Protein AF-A0A316VUL7-F1 (afdb_monomer)

Mean predicted aligned error: 21.34 Å

Structure (mmCIF, N/CA/C/O backbone):
data_AF-A0A316VUL7-F1
#
_entry.id   AF-A0A316VUL7-F1
#
loop_
_atom_site.group_PDB
_atom_site.id
_atom_site.type_symbol
_atom_site.label_atom_id
_atom_site.label_alt_id
_atom_site.label_comp_id
_atom_site.label_asym_id
_atom_site.label_entity_id
_atom_site.label_seq_id
_atom_site.pdbx_PDB_ins_code
_atom_site.Cartn_x
_atom_site.Cartn_y
_atom_site.Cartn_z
_atom_site.occupancy
_atom_site.B_iso_or_equiv
_atom_site.auth_seq_id
_atom_site.auth_comp_id
_atom_site.auth_asym_id
_atom_site.auth_atom_id
_atom_site.pdbx_PDB_model_num
ATOM 1 N N . MET A 1 1 ? 6.849 30.915 61.526 1.00 53.34 1 MET A N 1
ATOM 2 C CA . MET A 1 1 ? 5.919 32.020 61.193 1.00 53.34 1 MET A CA 1
ATOM 3 C C . MET A 1 1 ? 6.612 32.941 60.195 1.00 53.34 1 MET A C 1
ATOM 5 O O . MET A 1 1 ? 7.802 33.154 60.373 1.00 53.34 1 MET A O 1
ATOM 9 N N . ALA A 1 2 ? 5.863 33.454 59.206 1.00 40.81 2 ALA A N 1
ATOM 10 C CA . ALA A 1 2 ? 6.292 34.162 57.977 1.00 40.81 2 ALA A CA 1
ATOM 11 C C . ALA A 1 2 ? 6.888 33.231 56.889 1.00 40.81 2 ALA A C 1
ATOM 13 O O . ALA A 1 2 ? 7.642 32.330 57.218 1.00 40.81 2 ALA A O 1
ATOM 14 N N . SER A 1 3 ? 6.589 33.339 55.590 1.00 44.94 3 SER A N 1
ATOM 15 C CA . SER A 1 3 ? 5.808 34.328 54.839 1.00 44.94 3 SER A CA 1
ATOM 16 C C . SER A 1 3 ? 5.318 33.745 53.502 1.00 44.94 3 SER A C 1
ATOM 18 O O . SER A 1 3 ? 5.907 32.817 52.959 1.00 44.94 3 SER A O 1
ATOM 20 N N . ARG A 1 4 ? 4.228 34.342 53.007 1.00 53.28 4 ARG A N 1
ATOM 21 C CA . ARG A 1 4 ? 3.546 34.188 51.707 1.00 53.28 4 ARG A CA 1
ATOM 22 C C . ARG A 1 4 ? 4.472 34.033 50.493 1.00 53.28 4 ARG A C 1
ATOM 24 O O . ARG A 1 4 ? 5.374 34.848 50.357 1.00 53.28 4 ARG A O 1
ATOM 31 N N . VAL A 1 5 ? 4.057 33.219 49.513 1.00 54.66 5 VAL A N 1
ATOM 32 C CA . VAL A 1 5 ? 3.990 33.646 48.097 1.00 54.66 5 VAL A CA 1
ATOM 33 C C . VAL A 1 5 ? 2.715 33.089 47.454 1.00 54.66 5 VAL A C 1
ATOM 35 O O . VAL A 1 5 ? 2.272 31.982 47.743 1.00 54.66 5 VAL A O 1
ATOM 38 N N . LEU A 1 6 ? 2.102 33.946 46.649 1.00 50.75 6 LEU A N 1
ATOM 39 C CA . LEU A 1 6 ? 0.771 33.920 46.065 1.00 50.75 6 LEU A CA 1
ATOM 40 C C . LEU A 1 6 ? 0.904 33.673 44.543 1.00 50.75 6 LEU A C 1
ATOM 42 O O . LEU A 1 6 ? 1.729 34.348 43.935 1.00 50.75 6 LEU A O 1
ATOM 46 N N . LEU A 1 7 ? 0.017 32.841 43.963 1.00 47.06 7 LEU A N 1
ATOM 47 C CA . LEU A 1 7 ? -0.430 32.803 42.541 1.00 47.06 7 LEU A CA 1
ATOM 48 C C . LEU A 1 7 ? 0.609 32.406 41.449 1.00 47.06 7 LEU A C 1
ATOM 50 O O . LEU A 1 7 ? 1.802 32.535 41.700 1.00 47.06 7 LEU A O 1
ATOM 54 N N . PRO A 1 8 ? 0.208 31.928 40.235 1.00 52.22 8 PRO A N 1
ATOM 55 C CA . PRO A 1 8 ? -1.085 32.129 39.562 1.00 52.22 8 PRO A CA 1
ATOM 56 C C . PRO A 1 8 ? -1.758 30.910 38.884 1.00 52.22 8 PRO A C 1
ATOM 58 O O . PRO A 1 8 ? -1.171 29.865 38.629 1.00 52.22 8 PRO A O 1
ATOM 61 N N . HIS A 1 9 ? -3.041 31.138 38.579 1.00 51.91 9 HIS A N 1
ATOM 62 C CA . HIS A 1 9 ? -3.831 30.652 37.442 1.00 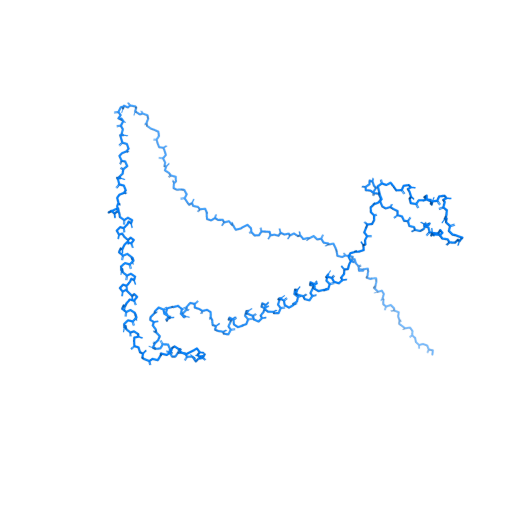51.91 9 HIS A CA 1
ATOM 63 C C . HIS A 1 9 ? -3.091 29.864 36.356 1.00 51.91 9 HIS A C 1
ATOM 65 O O . HIS A 1 9 ? -2.149 30.402 35.802 1.00 51.91 9 HIS A O 1
ATOM 71 N N . PHE A 1 10 ? -3.667 28.738 35.912 1.00 52.66 10 PHE A N 1
ATOM 72 C CA . PHE A 1 10 ? -4.078 28.559 34.509 1.00 52.66 10 PHE A CA 1
ATOM 73 C C . PHE A 1 10 ? -5.229 27.545 34.407 1.00 52.66 10 PHE A C 1
ATOM 75 O O . PHE A 1 10 ? -5.065 26.346 34.608 1.00 52.66 10 PHE A O 1
ATOM 82 N N . LEU A 1 11 ? -6.410 28.057 34.054 1.00 54.00 11 LEU A N 1
ATOM 83 C CA . LEU A 1 11 ? -7.449 27.309 33.352 1.00 54.00 11 LEU A CA 1
ATOM 84 C C . LEU A 1 11 ? -6.860 26.797 32.033 1.00 54.00 11 LEU A C 1
ATOM 86 O O . LEU A 1 11 ? -6.354 27.593 31.242 1.00 54.00 11 LEU A O 1
ATOM 90 N N . ARG A 1 12 ? -6.990 25.502 31.742 1.00 49.25 12 ARG A N 1
ATOM 91 C CA . ARG A 1 12 ? -6.918 25.032 30.356 1.00 49.25 12 ARG A CA 1
ATOM 92 C C . ARG A 1 12 ? -7.928 23.920 30.121 1.00 49.25 12 ARG A C 1
ATOM 94 O O . ARG A 1 12 ? -7.660 22.745 30.339 1.00 49.25 12 ARG A O 1
ATOM 101 N N . ALA A 1 13 ? -9.105 24.341 29.668 1.00 54.19 13 ALA A N 1
ATOM 102 C CA . ALA A 1 13 ? -10.076 23.486 29.012 1.00 54.19 13 ALA A CA 1
ATOM 103 C C . ALA A 1 13 ? -9.400 22.793 27.819 1.00 54.19 13 ALA A C 1
ATOM 105 O O . ALA A 1 13 ? -8.835 23.454 26.943 1.00 54.19 13 ALA A O 1
ATOM 106 N N . ARG A 1 14 ? -9.432 21.460 27.788 1.00 52.56 14 ARG A N 1
ATOM 107 C CA . ARG A 1 14 ? -9.016 20.689 26.618 1.00 52.56 14 ARG A CA 1
ATOM 108 C C . ARG A 1 14 ? -10.264 20.418 25.786 1.00 52.56 14 ARG A C 1
ATOM 110 O O . ARG A 1 14 ? -11.062 19.548 26.113 1.00 52.56 14 ARG A O 1
ATOM 117 N N . ALA A 1 15 ? -10.439 21.242 24.760 1.00 52.84 15 ALA A N 1
ATOM 118 C CA . ALA A 1 15 ? -11.456 21.082 23.735 1.00 52.84 15 ALA A CA 1
ATOM 119 C C . ALA A 1 15 ? -11.278 19.749 22.984 1.00 52.84 15 ALA A C 1
ATOM 121 O O . ALA A 1 15 ? -10.156 19.277 22.781 1.00 52.84 15 ALA A O 1
ATOM 122 N N . ALA A 1 16 ? -12.408 19.161 22.593 1.00 55.28 16 ALA A N 1
ATOM 123 C CA . ALA A 1 16 ? -12.502 17.991 21.731 1.00 55.28 16 ALA A CA 1
ATOM 124 C C . ALA A 1 16 ? -11.914 18.272 20.332 1.00 55.28 16 ALA A C 1
ATOM 126 O O . ALA A 1 16 ? -12.011 19.405 19.855 1.00 55.28 16 ALA A O 1
ATOM 127 N N . PRO A 1 17 ? -11.337 17.273 19.643 1.00 59.03 17 PRO A N 1
ATOM 128 C CA . PRO A 1 17 ? -10.915 17.440 18.261 1.00 59.03 17 PRO A CA 1
ATOM 129 C C . PRO A 1 17 ? -12.129 17.384 17.325 1.00 59.03 17 PRO A C 1
ATOM 131 O O . PRO A 1 17 ? -12.740 16.336 17.121 1.00 59.03 17 PRO A O 1
ATOM 134 N N . THR A 1 18 ? -12.465 18.524 16.730 1.00 58.00 18 THR A N 1
ATOM 135 C CA . THR A 1 18 ? -13.318 18.609 15.544 1.00 58.00 18 THR A CA 1
ATOM 136 C C . THR A 1 18 ? -12.590 17.981 14.359 1.00 58.00 18 THR A C 1
ATOM 138 O O . THR A 1 18 ? -11.580 18.489 13.877 1.00 58.00 18 THR A O 1
ATOM 141 N N . SER A 1 19 ? -13.127 16.855 13.898 1.00 53.59 19 SER A N 1
ATOM 142 C CA . SER A 1 19 ? -12.833 16.264 12.598 1.00 53.59 19 SER A CA 1
ATOM 143 C C . SER A 1 19 ? -13.309 17.200 11.486 1.00 53.59 19 SER A C 1
ATOM 145 O O . SER A 1 19 ? -14.501 17.485 11.397 1.00 53.59 19 SER A O 1
ATOM 147 N N . LEU A 1 20 ? -12.389 17.641 10.629 1.00 57.34 20 LEU A N 1
ATOM 148 C CA . LEU A 1 20 ? -12.677 18.025 9.249 1.00 57.34 20 LEU A CA 1
ATOM 149 C C . LEU A 1 20 ? -11.572 17.438 8.371 1.00 57.34 20 LEU A C 1
ATOM 151 O O . LEU A 1 20 ? -10.495 18.007 8.201 1.00 57.34 20 LEU A O 1
ATOM 155 N N . ALA A 1 21 ? -11.842 16.244 7.853 1.00 52.75 21 ALA A N 1
ATOM 156 C CA . ALA A 1 21 ? -11.071 15.646 6.781 1.00 52.75 21 ALA A CA 1
ATOM 157 C C . ALA A 1 21 ? -11.379 16.400 5.479 1.00 52.75 21 ALA A C 1
ATOM 159 O O . ALA A 1 21 ? -12.341 16.088 4.780 1.00 52.75 21 ALA A O 1
ATOM 160 N N . THR A 1 22 ? -10.560 17.393 5.141 1.00 55.38 22 THR A N 1
ATOM 161 C CA . THR A 1 22 ? -10.533 17.938 3.782 1.00 55.38 22 THR A CA 1
ATOM 162 C C . THR A 1 22 ? -9.659 17.019 2.937 1.00 55.38 22 THR A C 1
ATOM 164 O O . THR A 1 22 ? -8.433 17.125 2.930 1.00 55.38 22 THR A O 1
ATOM 167 N N . LEU A 1 23 ? -10.297 16.067 2.258 1.00 58.12 23 LEU A N 1
ATOM 168 C CA . LEU A 1 23 ? -9.678 15.259 1.212 1.00 58.12 23 LEU A CA 1
ATOM 169 C C . LEU A 1 23 ? -9.307 16.187 0.051 1.00 58.12 23 LEU A C 1
ATOM 171 O O . LEU A 1 23 ? -10.142 16.510 -0.789 1.00 58.12 23 LEU A O 1
ATOM 175 N N . ASN A 1 24 ? -8.054 16.635 0.006 1.00 53.03 24 ASN A N 1
ATOM 176 C CA . ASN A 1 24 ? -7.524 17.320 -1.164 1.00 53.03 24 ASN A CA 1
ATOM 177 C C . ASN A 1 24 ? -7.112 16.249 -2.183 1.00 53.03 24 ASN A C 1
ATOM 179 O O . ASN A 1 24 ? -5.956 15.826 -2.245 1.00 53.03 24 ASN A O 1
ATOM 183 N N . THR A 1 25 ? -8.094 15.736 -2.926 1.00 55.56 25 THR A N 1
ATOM 184 C CA . THR A 1 25 ? -7.861 14.858 -4.072 1.00 55.56 25 THR A CA 1
ATOM 185 C C . THR A 1 25 ? -7.060 15.648 -5.097 1.00 55.56 25 THR A C 1
ATOM 187 O O . THR A 1 25 ? -7.585 16.541 -5.757 1.00 55.56 25 THR A O 1
ATOM 190 N N . ALA A 1 26 ? -5.771 15.332 -5.210 1.00 56.91 26 ALA A N 1
ATOM 191 C CA . ALA A 1 26 ? -4.904 15.833 -6.261 1.00 56.91 26 ALA A CA 1
ATOM 192 C C . ALA A 1 26 ? -5.497 15.441 -7.623 1.00 56.91 26 ALA A C 1
ATOM 194 O O . ALA A 1 26 ? -5.356 14.306 -8.082 1.00 56.91 26 ALA A O 1
ATOM 195 N N . ALA A 1 27 ? -6.191 16.384 -8.257 1.00 54.56 27 ALA A N 1
ATOM 196 C CA . ALA A 1 27 ? -6.602 16.278 -9.641 1.00 54.56 27 ALA A CA 1
ATOM 197 C C . ALA A 1 27 ? -5.332 16.210 -10.500 1.00 54.56 27 ALA A C 1
ATOM 199 O O . ALA A 1 27 ? -4.651 17.210 -10.721 1.00 54.56 27 ALA A O 1
ATOM 200 N N . ARG A 1 28 ? -4.987 15.003 -10.954 1.00 53.31 28 ARG A N 1
ATOM 201 C CA . ARG A 1 28 ? -4.040 14.793 -12.048 1.00 53.31 28 ARG A CA 1
ATOM 202 C C . ARG A 1 28 ? -4.656 15.411 -13.300 1.00 53.31 28 ARG A C 1
ATOM 204 O O . ARG A 1 28 ? -5.494 14.794 -13.950 1.00 53.31 28 ARG A O 1
ATOM 211 N N . THR A 1 29 ? -4.271 16.641 -13.609 1.00 52.34 29 THR A N 1
ATOM 212 C CA . THR A 1 29 ? -4.572 17.285 -14.884 1.00 52.34 29 THR A CA 1
ATOM 213 C C . THR A 1 29 ? -3.802 16.555 -15.979 1.00 52.34 29 THR A C 1
ATOM 215 O O . THR A 1 29 ? -2.581 16.642 -16.096 1.00 52.34 29 THR A O 1
ATOM 218 N N . LEU A 1 30 ? -4.533 15.752 -16.747 1.00 57.38 30 LEU A N 1
ATOM 219 C CA . LEU A 1 30 ? -4.039 15.127 -17.962 1.00 57.38 30 LEU A CA 1
ATOM 220 C C . LEU A 1 30 ? -3.758 16.217 -19.004 1.00 57.38 30 LEU A C 1
ATOM 222 O O . LEU A 1 30 ? -4.544 17.145 -19.173 1.00 57.38 30 LEU A O 1
ATOM 226 N N . HIS A 1 31 ? -2.605 16.075 -19.654 1.00 48.16 31 HIS A N 1
ATOM 227 C CA . HIS A 1 31 ? -2.151 16.740 -20.873 1.00 48.16 31 HIS A CA 1
ATOM 228 C C . HIS A 1 31 ? -3.240 17.491 -21.657 1.00 48.16 31 HIS A C 1
ATOM 230 O O . HIS A 1 31 ? -4.071 16.882 -22.328 1.00 48.16 31 HIS A O 1
ATOM 236 N N . ALA A 1 32 ? -3.154 18.822 -21.667 1.00 51.44 32 ALA A N 1
ATOM 237 C CA . ALA A 1 32 ? -3.766 19.623 -22.716 1.00 51.44 32 ALA A CA 1
ATOM 238 C C . ALA A 1 32 ? -2.990 19.373 -24.019 1.00 51.44 32 ALA A C 1
ATOM 240 O O . ALA A 1 32 ? -1.875 19.857 -24.214 1.00 51.44 32 ALA A O 1
ATOM 241 N N . SER A 1 33 ? -3.565 18.558 -24.897 1.00 51.78 33 SER A N 1
ATOM 242 C CA . SER A 1 33 ? -3.176 18.457 -26.298 1.00 51.78 33 SER A CA 1
ATOM 243 C C . SER A 1 33 ? -3.373 19.818 -26.964 1.00 51.78 33 SER A C 1
ATOM 245 O O . SER A 1 33 ? -4.489 20.328 -27.024 1.00 51.78 33 SER A O 1
ATOM 247 N N . ALA A 1 34 ? -2.281 20.408 -27.450 1.00 50.88 34 ALA A N 1
ATOM 248 C CA . ALA A 1 34 ? -2.306 21.626 -28.244 1.00 50.88 34 ALA A CA 1
ATOM 249 C C . ALA A 1 34 ? -3.110 21.389 -29.533 1.00 50.88 34 ALA A C 1
ATOM 251 O O . ALA A 1 34 ? -2.618 20.785 -30.488 1.00 50.88 34 ALA A O 1
ATOM 252 N N . SER A 1 35 ? -4.355 21.858 -29.557 1.00 47.69 35 SER A N 1
ATOM 253 C CA . SER A 1 35 ? -5.147 21.995 -30.773 1.00 47.69 35 SER A CA 1
ATOM 254 C C . SER A 1 35 ? -4.503 23.075 -31.640 1.00 47.69 35 SER A C 1
ATOM 256 O O . SER A 1 35 ? -4.515 24.255 -31.288 1.00 47.69 35 SER A O 1
ATOM 258 N N . ARG A 1 36 ? -3.914 22.678 -32.769 1.00 50.47 36 ARG A N 1
ATOM 259 C CA . ARG A 1 36 ? -3.565 23.619 -33.834 1.00 50.47 36 ARG A CA 1
ATOM 260 C C . ARG A 1 36 ? -4.874 24.139 -34.421 1.00 50.47 36 ARG A C 1
ATOM 262 O O . ARG A 1 36 ? -5.568 23.398 -35.108 1.00 50.47 36 ARG A O 1
ATOM 269 N N . SER A 1 37 ? -5.217 25.386 -34.120 1.00 42.56 37 SER A N 1
ATOM 270 C CA . SER A 1 37 ? -6.265 26.112 -34.831 1.00 42.56 37 SER A CA 1
ATOM 271 C C . SER A 1 37 ? -5.851 26.235 -36.297 1.00 42.56 37 SER A C 1
ATOM 273 O O . SER A 1 37 ? -4.904 26.951 -36.615 1.00 42.56 37 SER A O 1
ATOM 275 N N . ALA A 1 38 ? -6.518 25.492 -37.177 1.00 50.03 38 ALA A N 1
ATOM 276 C CA . ALA A 1 38 ? -6.522 25.785 -38.600 1.00 50.03 38 ALA A CA 1
ATOM 277 C C . ALA A 1 38 ? -7.483 26.959 -38.814 1.00 50.03 38 ALA A C 1
ATOM 279 O O . ALA A 1 38 ? -8.657 26.895 -38.454 1.00 50.03 38 ALA A O 1
ATOM 280 N N . GLU A 1 39 ? -6.942 28.054 -39.324 1.00 44.62 39 GLU A N 1
ATOM 281 C CA . GLU A 1 39 ? -7.66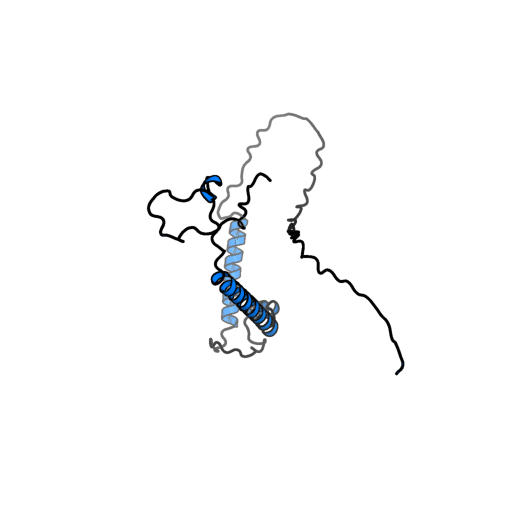7 29.275 -39.632 1.00 44.62 39 GLU A CA 1
ATOM 282 C C . GLU A 1 39 ? -8.635 29.023 -40.793 1.00 44.62 39 GLU A C 1
ATOM 284 O O . GLU A 1 39 ? -8.224 28.702 -41.907 1.00 44.62 39 GLU A O 1
ATOM 289 N N . SER A 1 40 ? -9.936 29.117 -40.518 1.00 44.19 40 SER A N 1
ATOM 290 C CA . SER A 1 40 ? -10.992 29.012 -41.519 1.00 44.19 40 SER A CA 1
ATOM 291 C C . SER A 1 40 ? -11.202 30.370 -42.190 1.00 44.19 40 SER A C 1
ATOM 293 O O . SER A 1 40 ? -11.898 31.230 -41.644 1.00 44.19 40 SER A O 1
ATOM 295 N N . SER A 1 41 ? -10.639 30.571 -43.382 1.00 44.12 41 SER A N 1
ATOM 296 C CA . SER A 1 41 ? -11.098 31.630 -44.281 1.00 44.12 41 SER A CA 1
ATOM 297 C C . SER A 1 41 ? -12.229 31.089 -45.160 1.00 44.12 41 SER A C 1
ATOM 299 O O . SER A 1 41 ? -12.093 30.110 -45.891 1.00 44.12 41 SER A O 1
ATOM 301 N N . HIS A 1 42 ? -13.399 31.707 -45.026 1.00 43.16 42 HIS A N 1
ATOM 302 C CA . HIS A 1 42 ? -14.587 31.404 -45.809 1.00 43.16 42 HIS A CA 1
ATOM 303 C C . HIS A 1 42 ? -14.376 31.739 -47.291 1.00 43.16 42 HIS A C 1
ATOM 305 O O . HIS A 1 42 ? -14.177 32.899 -47.649 1.00 43.16 42 HIS A O 1
ATOM 311 N N . GLY A 1 43 ? -14.509 30.732 -48.154 1.00 35.03 43 GLY A N 1
ATOM 312 C CA . GLY A 1 43 ? -14.655 30.889 -49.597 1.00 35.03 43 GLY A CA 1
ATOM 313 C C . GLY A 1 43 ? -15.689 29.896 -50.113 1.00 35.03 43 GLY A C 1
ATOM 314 O O . GLY A 1 43 ? -15.380 28.731 -50.330 1.00 35.03 43 GLY A O 1
ATOM 315 N N . HIS A 1 44 ? -16.934 30.344 -50.268 1.00 46.91 44 HIS A N 1
ATOM 316 C CA . HIS A 1 44 ? -17.988 29.565 -50.911 1.00 46.91 44 HIS A CA 1
ATOM 317 C C . HIS A 1 44 ? -17.759 29.548 -52.425 1.00 46.91 44 HIS A C 1
ATOM 319 O O . HIS A 1 44 ? -17.942 30.569 -53.084 1.00 46.91 44 HIS A O 1
ATOM 325 N N . ALA A 1 45 ? -17.422 28.389 -52.983 1.00 38.84 45 ALA A N 1
ATOM 326 C CA . ALA A 1 45 ? -17.637 28.102 -54.395 1.00 38.84 45 ALA A CA 1
ATOM 327 C C . ALA A 1 45 ? -18.009 26.623 -54.538 1.00 38.84 45 ALA A C 1
ATOM 329 O O . ALA A 1 45 ? -17.190 25.732 -54.348 1.00 38.84 45 ALA A O 1
ATOM 330 N N . ALA A 1 46 ? -19.290 26.390 -54.801 1.00 49.41 46 ALA A N 1
ATOM 331 C CA . ALA A 1 46 ? -19.837 25.096 -55.160 1.00 49.41 46 ALA A CA 1
ATOM 332 C C . ALA A 1 46 ? -19.432 24.741 -56.599 1.00 49.41 46 ALA A C 1
ATOM 334 O O . ALA A 1 46 ? -19.626 25.572 -57.485 1.00 49.41 46 ALA A O 1
ATOM 335 N N . ALA A 1 47 ? -18.926 23.526 -56.818 1.00 43.31 47 ALA A N 1
ATOM 336 C CA . ALA A 1 47 ? -19.043 22.778 -58.072 1.00 43.31 47 ALA A CA 1
ATOM 337 C C . ALA A 1 47 ? -18.492 21.352 -57.881 1.00 43.31 47 ALA A C 1
ATOM 339 O O . ALA A 1 47 ? -17.305 21.176 -57.633 1.00 43.31 47 ALA A O 1
ATOM 340 N N . ASP A 1 48 ? -19.385 20.367 -57.964 1.00 48.12 48 ASP A N 1
ATOM 341 C CA . ASP A 1 48 ? -19.185 19.013 -58.494 1.00 48.12 48 ASP A CA 1
ATOM 342 C C . ASP A 1 48 ? -17.769 18.403 -58.467 1.00 48.12 48 ASP A C 1
ATOM 344 O O . ASP A 1 48 ? -17.009 18.506 -59.427 1.00 48.12 48 ASP A O 1
ATOM 348 N N . ALA A 1 49 ? -17.479 17.628 -57.422 1.00 45.25 49 ALA A N 1
ATOM 349 C CA . ALA A 1 49 ? -16.628 16.445 -57.518 1.00 45.25 49 ALA A CA 1
ATOM 350 C C . ALA A 1 49 ? -16.976 15.512 -56.355 1.00 45.25 49 ALA A C 1
ATOM 352 O O . ALA A 1 49 ? -16.707 15.812 -55.194 1.00 45.25 49 ALA A O 1
ATOM 353 N N . ALA A 1 50 ? -17.608 14.381 -56.659 1.00 51.75 50 ALA A N 1
ATOM 354 C CA . ALA A 1 50 ? -17.541 13.233 -55.774 1.00 51.75 50 ALA A CA 1
ATOM 355 C C . ALA A 1 50 ? -16.074 12.780 -55.759 1.00 51.75 50 ALA A C 1
ATOM 357 O O . ALA A 1 50 ? -15.643 12.049 -56.647 1.00 51.75 50 ALA A O 1
ATOM 358 N N . GLU A 1 51 ? -15.287 13.280 -54.807 1.00 52.31 51 GLU A N 1
ATOM 359 C CA . GLU A 1 51 ? -14.017 12.647 -54.476 1.00 52.31 51 GLU A CA 1
ATOM 360 C C . GLU A 1 51 ? -14.367 11.308 -53.825 1.00 52.31 51 GLU A C 1
ATOM 362 O O . GLU A 1 51 ? -14.836 11.247 -52.690 1.00 52.31 51 GLU A O 1
ATOM 367 N N . GLU A 1 52 ? -14.228 10.223 -54.588 1.00 55.62 52 GLU A N 1
ATOM 368 C CA . GLU A 1 52 ? -14.096 8.890 -54.015 1.00 55.62 52 GLU A CA 1
ATOM 369 C C . GLU A 1 52 ? -12.948 8.960 -53.002 1.00 55.62 52 GLU A C 1
ATOM 371 O O . GLU A 1 52 ? -11.782 9.066 -53.382 1.00 55.62 52 GLU A O 1
ATOM 376 N N . GLU A 1 53 ? -13.272 8.946 -51.707 1.00 59.88 53 GLU A N 1
ATOM 377 C CA . GLU A 1 53 ? -12.296 8.766 -50.636 1.00 59.88 53 GLU A CA 1
ATOM 378 C C . GLU A 1 53 ? -11.674 7.373 -50.794 1.00 59.88 53 GLU A C 1
ATOM 380 O O . GLU A 1 53 ? -12.112 6.386 -50.198 1.00 59.88 53 GLU A O 1
ATOM 385 N N . GLN A 1 54 ? -10.670 7.266 -51.663 1.00 60.81 54 GLN A N 1
ATOM 386 C CA . GLN A 1 54 ? -9.955 6.027 -51.896 1.00 60.81 54 GLN A CA 1
ATOM 387 C C . GLN A 1 54 ? -9.039 5.772 -50.701 1.00 60.81 54 GLN A C 1
ATOM 389 O O . GLN A 1 54 ? -7.882 6.195 -50.660 1.00 60.81 54 GLN A O 1
ATOM 394 N N . TYR A 1 55 ? -9.590 5.090 -49.697 1.00 71.62 55 TYR A N 1
ATOM 395 C CA . TYR A 1 55 ? -8.821 4.577 -48.574 1.00 71.62 55 TYR A CA 1
ATOM 396 C C . TYR A 1 55 ? -7.705 3.671 -49.111 1.00 71.62 55 TYR A C 1
ATOM 398 O O . TYR A 1 55 ? -7.986 2.763 -49.901 1.00 71.62 55 TYR A O 1
ATOM 406 N N . PRO A 1 56 ? -6.437 3.892 -48.721 1.00 74.62 56 PRO A N 1
ATOM 407 C CA . PRO A 1 56 ? -5.363 3.007 -49.138 1.00 74.62 56 PRO A CA 1
ATOM 408 C C . PRO A 1 56 ? -5.650 1.605 -48.594 1.00 74.62 56 PRO A C 1
ATOM 410 O O . PRO A 1 56 ? -5.926 1.446 -47.407 1.00 74.62 56 PRO A O 1
ATOM 413 N N . GLU A 1 57 ? -5.594 0.586 -49.453 1.00 76.38 57 GLU A N 1
ATOM 414 C CA . GLU A 1 57 ? -5.795 -0.798 -49.026 1.00 76.38 57 GLU A CA 1
ATOM 415 C C . GLU A 1 57 ? -4.731 -1.166 -47.978 1.00 76.38 57 GLU A C 1
ATOM 417 O O . GLU A 1 57 ? -3.534 -1.256 -48.276 1.00 76.38 57 GLU A O 1
ATOM 422 N N . GLU A 1 58 ? -5.149 -1.341 -46.722 1.00 72.44 58 GLU A N 1
ATOM 423 C CA . GLU A 1 58 ? -4.254 -1.691 -45.618 1.00 72.44 58 GLU A CA 1
ATOM 424 C C . GLU A 1 58 ? -3.807 -3.157 -45.723 1.00 72.44 58 GLU A C 1
ATOM 426 O O . GLU A 1 58 ? -4.326 -4.058 -45.066 1.00 72.44 58 GLU A O 1
ATOM 431 N N . GLY A 1 59 ? -2.825 -3.408 -46.587 1.00 80.62 59 GLY A N 1
ATOM 432 C CA . GLY A 1 59 ? -2.161 -4.701 -46.714 1.00 80.62 59 GLY A CA 1
ATOM 433 C C . GLY A 1 59 ? -1.013 -4.893 -45.717 1.00 80.62 59 GLY A C 1
ATOM 434 O O . GLY A 1 59 ? -0.494 -3.953 -45.113 1.00 80.62 59 GLY A O 1
ATOM 435 N N . PHE A 1 60 ? -0.507 -6.124 -45.614 1.00 76.25 60 PHE A N 1
ATOM 436 C CA . PHE A 1 60 ? 0.687 -6.452 -44.815 1.00 76.25 60 PHE A CA 1
ATOM 437 C C . PHE A 1 60 ? 1.980 -5.769 -45.305 1.00 76.25 60 PHE A C 1
ATOM 439 O O . PHE A 1 60 ? 3.007 -5.841 -44.632 1.00 76.25 60 PHE A O 1
ATOM 446 N N . SER A 1 61 ? 1.953 -5.087 -46.458 1.00 79.00 61 SER A N 1
ATOM 447 C CA . SER A 1 61 ? 3.053 -4.236 -46.927 1.00 79.00 61 SER A CA 1
ATOM 448 C C . SER A 1 61 ? 2.935 -2.778 -46.477 1.00 79.00 61 SER A C 1
ATOM 450 O O . SER A 1 61 ? 3.780 -1.963 -46.861 1.00 79.00 61 SER A O 1
ATOM 452 N N . ALA A 1 62 ? 1.907 -2.424 -45.698 1.00 85.38 62 ALA A N 1
ATOM 453 C CA . ALA A 1 62 ? 1.760 -1.076 -45.174 1.00 85.38 62 ALA A CA 1
ATOM 454 C C . ALA A 1 62 ? 3.002 -0.685 -44.345 1.00 85.38 62 ALA A C 1
ATOM 456 O O . ALA A 1 62 ? 3.614 -1.542 -43.690 1.00 85.38 62 ALA A O 1
ATOM 457 N N . PRO A 1 63 ? 3.386 0.607 -44.330 1.00 83.38 63 PRO A N 1
ATOM 458 C CA . PRO A 1 63 ? 4.571 1.077 -43.613 1.00 83.38 63 PRO A CA 1
ATOM 459 C C . PRO A 1 63 ? 4.606 0.651 -42.142 1.00 83.38 63 PRO A C 1
ATOM 461 O O . PRO A 1 63 ? 5.679 0.357 -41.621 1.00 83.38 63 PRO A O 1
ATOM 464 N N . PHE A 1 64 ? 3.442 0.552 -41.494 1.00 88.12 64 PHE A N 1
ATOM 46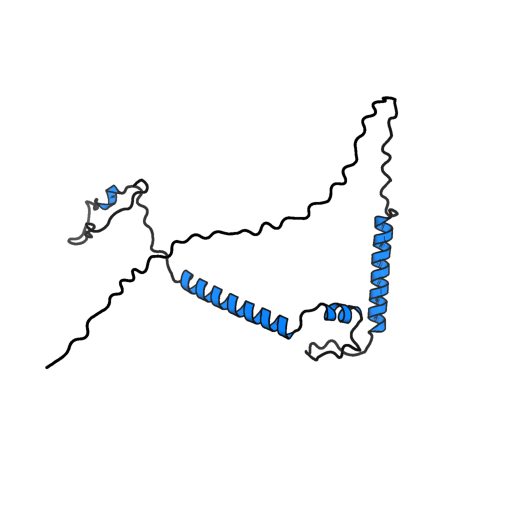5 C CA . PHE A 1 64 ? 3.310 0.065 -40.123 1.00 88.12 64 PHE A CA 1
ATOM 466 C C . PHE A 1 64 ? 3.821 -1.376 -39.956 1.00 88.12 64 PHE A C 1
ATOM 468 O O . PHE A 1 64 ? 4.701 -1.623 -39.131 1.00 88.12 64 PHE A O 1
ATOM 475 N N . TRP A 1 65 ? 3.345 -2.312 -40.784 1.00 90.88 65 TRP A N 1
ATOM 476 C CA . TRP A 1 65 ? 3.738 -3.724 -40.728 1.00 90.88 65 TRP A CA 1
ATOM 477 C C . TRP A 1 65 ? 5.194 -3.939 -41.122 1.00 90.88 65 TRP A C 1
ATOM 479 O O . TRP A 1 65 ? 5.910 -4.693 -40.461 1.00 90.88 65 TRP A O 1
ATOM 489 N N . ARG A 1 66 ? 5.669 -3.223 -42.146 1.00 89.44 66 ARG A N 1
ATOM 490 C CA . ARG A 1 66 ? 7.076 -3.280 -42.560 1.00 89.44 66 ARG A CA 1
ATOM 491 C C . ARG A 1 66 ? 8.004 -2.793 -41.449 1.00 89.44 66 ARG A C 1
ATOM 493 O O . ARG A 1 66 ? 8.982 -3.466 -41.133 1.00 89.44 66 ARG A O 1
ATOM 500 N N . ASN A 1 67 ? 7.692 -1.651 -40.840 1.00 91.62 67 ASN A N 1
ATOM 501 C CA . ASN A 1 67 ? 8.508 -1.091 -39.765 1.00 91.62 67 ASN A CA 1
ATOM 502 C C . ASN A 1 67 ? 8.441 -1.964 -38.502 1.00 91.62 67 ASN A C 1
ATOM 504 O O . ASN A 1 67 ? 9.471 -2.186 -37.870 1.00 91.62 67 ASN A O 1
ATOM 508 N N . GLY A 1 68 ? 7.268 -2.514 -38.171 1.00 93.19 68 GLY A N 1
ATOM 509 C CA . GLY A 1 68 ? 7.099 -3.451 -37.059 1.00 93.19 68 GLY A CA 1
ATOM 510 C C . GLY A 1 68 ? 7.908 -4.737 -37.246 1.00 93.19 68 GLY A C 1
ATOM 511 O O . GLY A 1 68 ? 8.631 -5.145 -36.338 1.00 93.19 68 GLY A O 1
ATOM 512 N N . LEU A 1 69 ? 7.867 -5.336 -38.440 1.00 93.19 69 LEU A N 1
ATOM 513 C CA . LEU A 1 69 ? 8.652 -6.530 -38.758 1.00 93.19 69 LEU A CA 1
ATOM 514 C C . LEU A 1 69 ? 10.160 -6.249 -38.691 1.00 93.19 69 LEU A C 1
ATOM 516 O O . LEU A 1 69 ? 10.905 -7.040 -38.115 1.00 93.19 69 LEU A O 1
ATOM 520 N N . LEU A 1 70 ? 10.611 -5.110 -39.226 1.00 93.56 70 LEU A N 1
ATOM 521 C CA . LEU A 1 70 ? 12.013 -4.694 -39.136 1.00 93.56 70 LEU A CA 1
ATOM 522 C C . LEU A 1 70 ? 12.454 -4.464 -37.687 1.00 93.56 70 LEU A C 1
ATOM 524 O O . LEU A 1 70 ? 13.572 -4.835 -37.337 1.00 93.56 70 LEU A O 1
ATOM 528 N N . LEU A 1 71 ? 11.585 -3.914 -36.836 1.00 95.25 71 LEU A N 1
ATOM 529 C CA . LEU A 1 71 ? 11.863 -3.748 -35.409 1.00 95.25 71 LEU A CA 1
ATOM 530 C C . LEU A 1 71 ? 12.012 -5.112 -34.727 1.00 95.25 71 LEU A C 1
ATOM 532 O O . LEU A 1 71 ? 12.989 -5.330 -34.016 1.00 95.25 71 LEU A O 1
ATOM 536 N N . VAL A 1 72 ? 11.104 -6.056 -34.990 1.00 94.19 72 VAL A N 1
ATOM 537 C CA . VAL A 1 72 ? 11.182 -7.415 -34.428 1.00 94.19 72 VAL A CA 1
ATOM 538 C C . VAL A 1 72 ? 12.454 -8.129 -34.889 1.00 94.19 72 VAL A C 1
ATOM 540 O O . VAL A 1 72 ? 13.194 -8.653 -34.057 1.00 94.19 72 VAL A O 1
ATOM 543 N N . ILE A 1 73 ? 12.758 -8.112 -36.190 1.00 94.62 73 ILE A N 1
ATOM 544 C CA . ILE A 1 73 ? 13.975 -8.730 -36.739 1.00 94.62 73 ILE A CA 1
ATOM 545 C C . ILE A 1 73 ? 15.226 -8.059 -36.160 1.00 94.62 73 ILE A C 1
ATOM 547 O O . ILE A 1 73 ? 16.131 -8.749 -35.687 1.00 94.62 73 ILE A O 1
ATOM 551 N N . GLY A 1 74 ? 15.266 -6.726 -36.133 1.00 94.75 74 GLY A N 1
ATOM 552 C CA . GLY A 1 74 ? 16.357 -5.959 -35.534 1.00 94.75 74 GLY A CA 1
ATOM 553 C C . GLY A 1 74 ? 16.549 -6.294 -34.054 1.00 94.75 74 GLY A C 1
ATOM 554 O O . GLY A 1 74 ? 17.672 -6.547 -33.621 1.00 94.75 74 GLY A O 1
ATOM 555 N N . GLY A 1 75 ? 15.458 -6.402 -33.295 1.00 90.25 75 GLY A N 1
ATOM 556 C CA . GLY A 1 75 ? 15.465 -6.815 -31.893 1.00 90.25 75 GLY A CA 1
ATOM 557 C C . GLY A 1 75 ? 16.013 -8.229 -31.696 1.00 90.25 75 GLY A C 1
ATOM 558 O O . GLY A 1 75 ? 16.835 -8.443 -30.806 1.00 90.25 75 GLY A O 1
ATOM 559 N N . VAL A 1 76 ? 15.640 -9.184 -32.555 1.00 90.12 76 VAL A N 1
ATOM 560 C CA . VAL A 1 76 ? 16.170 -10.559 -32.516 1.00 90.12 76 VAL A CA 1
ATOM 561 C C . VAL A 1 76 ? 17.664 -10.594 -32.838 1.00 90.12 76 VAL A C 1
ATOM 563 O O . VAL A 1 76 ? 18.407 -11.316 -32.172 1.00 90.12 76 VAL A O 1
ATOM 566 N N . ILE A 1 77 ? 18.128 -9.809 -33.815 1.00 88.69 77 ILE A N 1
ATOM 567 C CA . ILE A 1 77 ? 19.555 -9.712 -34.160 1.00 88.69 77 ILE A CA 1
ATOM 568 C C . ILE A 1 77 ? 20.343 -9.118 -32.991 1.00 88.69 77 ILE A C 1
ATOM 570 O O . ILE A 1 77 ? 21.345 -9.700 -32.579 1.00 88.69 77 ILE A O 1
ATOM 574 N N . VAL A 1 78 ? 19.868 -8.015 -32.407 1.00 86.00 78 VAL A N 1
ATOM 575 C CA . VAL A 1 78 ? 20.499 -7.386 -31.235 1.00 86.00 78 VAL A CA 1
ATOM 576 C C . VAL A 1 78 ? 20.513 -8.345 -30.045 1.00 86.00 78 VAL A C 1
ATOM 578 O O . VAL A 1 78 ? 21.544 -8.490 -29.390 1.00 86.00 78 VAL A O 1
ATOM 581 N N . TYR A 1 79 ? 19.414 -9.060 -29.795 1.00 81.50 79 TYR A N 1
ATOM 582 C CA . TYR A 1 79 ? 19.336 -10.069 -28.742 1.00 81.50 79 TYR A CA 1
ATOM 583 C C . TYR A 1 79 ? 20.320 -11.219 -28.976 1.00 81.50 79 TYR A C 1
ATOM 585 O O . TYR A 1 79 ? 21.050 -11.597 -28.064 1.00 81.50 79 TYR A O 1
ATOM 593 N N . ARG A 1 80 ? 20.394 -11.762 -30.197 1.00 81.56 80 ARG A N 1
ATOM 594 C CA . ARG A 1 80 ? 21.319 -12.853 -30.538 1.00 81.56 80 ARG A CA 1
ATOM 595 C C . ARG A 1 80 ? 22.773 -12.413 -30.483 1.00 81.56 80 ARG A C 1
ATOM 597 O O . ARG A 1 80 ? 23.596 -13.178 -29.992 1.00 81.56 80 ARG A O 1
ATOM 604 N N . PHE A 1 81 ? 23.085 -11.202 -30.933 1.00 78.31 81 PHE A N 1
ATOM 605 C CA . PHE A 1 81 ? 24.433 -10.648 -30.854 1.00 78.31 81 PHE A CA 1
ATOM 606 C C . PHE A 1 81 ? 24.834 -10.372 -29.404 1.00 78.31 81 PHE A C 1
ATOM 608 O O . PHE A 1 81 ? 25.926 -10.745 -28.987 1.00 78.31 81 PHE A O 1
ATOM 615 N N . SER A 1 82 ? 23.921 -9.824 -28.598 1.00 68.38 82 SER A N 1
ATOM 616 C CA . SER A 1 82 ? 24.125 -9.666 -27.158 1.00 68.38 82 SER A CA 1
ATOM 617 C C . SER A 1 82 ? 24.313 -11.023 -26.470 1.00 68.38 82 SER A C 1
ATOM 619 O O . SER A 1 82 ? 25.255 -11.196 -25.708 1.00 68.38 82 SER A O 1
ATOM 621 N N . ALA A 1 83 ? 23.497 -12.029 -26.779 1.00 65.25 83 ALA A N 1
ATOM 622 C CA . ALA A 1 83 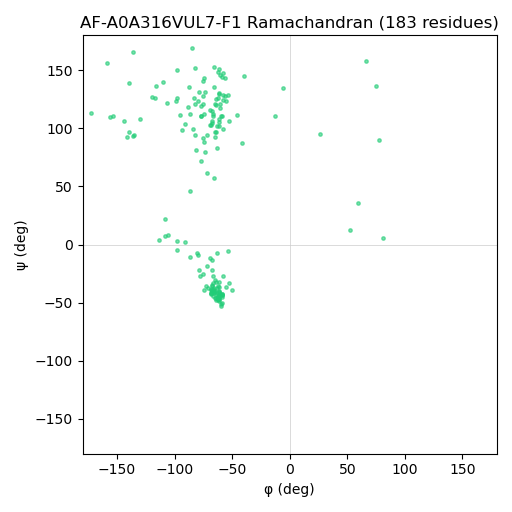? 23.628 -13.363 -26.196 1.00 65.25 83 ALA A CA 1
ATOM 623 C C . ALA A 1 83 ? 24.910 -14.094 -26.644 1.00 65.25 83 ALA A C 1
ATOM 625 O O . ALA A 1 83 ? 25.501 -14.833 -25.861 1.00 65.25 83 ALA A O 1
ATOM 626 N N . ALA A 1 84 ? 25.358 -13.897 -27.887 1.00 62.12 84 ALA A N 1
ATOM 627 C CA . ALA A 1 84 ? 26.586 -14.495 -28.409 1.00 62.12 84 ALA A CA 1
ATOM 628 C C . ALA A 1 84 ? 27.849 -13.814 -27.860 1.00 62.12 84 ALA A C 1
ATOM 630 O O . ALA A 1 84 ? 28.802 -14.506 -27.515 1.00 62.12 84 ALA A O 1
ATOM 631 N N . ALA A 1 85 ? 27.835 -12.485 -27.720 1.00 60.41 85 ALA A N 1
ATOM 632 C CA . ALA A 1 85 ? 28.933 -11.715 -27.137 1.00 60.41 85 ALA A CA 1
ATOM 633 C C . ALA A 1 85 ? 29.131 -11.991 -25.635 1.00 60.41 85 ALA A C 1
ATOM 635 O O . ALA A 1 85 ? 30.220 -11.778 -25.119 1.00 60.41 85 ALA A O 1
ATOM 636 N N . ASN A 1 86 ? 28.099 -12.494 -24.947 1.00 53.59 86 ASN A N 1
ATOM 637 C CA . ASN A 1 86 ? 28.115 -12.766 -23.508 1.00 53.59 86 ASN A CA 1
ATOM 638 C C . ASN A 1 86 ? 28.147 -14.266 -23.162 1.00 53.59 86 ASN A C 1
ATOM 640 O O . ASN A 1 86 ? 27.798 -14.640 -22.043 1.00 53.59 86 ASN A O 1
ATOM 644 N N . ARG A 1 87 ? 28.588 -15.144 -24.080 1.00 53.91 87 ARG A N 1
ATOM 645 C CA . ARG A 1 87 ? 28.955 -16.536 -23.739 1.00 53.91 87 ARG A CA 1
ATOM 646 C C . ARG A 1 87 ? 30.272 -16.574 -22.947 1.00 53.91 87 ARG A C 1
ATOM 648 O O . ARG A 1 87 ? 31.247 -17.172 -23.389 1.00 53.91 87 ARG A O 1
ATOM 655 N N . SER A 1 88 ? 30.294 -15.952 -21.773 1.00 48.00 88 SER A N 1
ATOM 656 C CA . SER A 1 88 ? 31.264 -16.275 -20.726 1.00 48.00 88 SER A CA 1
ATOM 657 C C . SER A 1 88 ? 30.693 -17.416 -19.871 1.00 48.00 88 SER A C 1
ATOM 659 O O . SER A 1 88 ? 29.507 -17.397 -19.538 1.00 48.00 88 SER A O 1
ATOM 661 N N . PRO A 1 89 ? 31.488 -18.444 -19.532 1.00 49.97 89 PRO A N 1
ATOM 662 C CA . PRO A 1 89 ? 30.999 -19.704 -18.978 1.00 49.97 89 PRO A CA 1
ATOM 663 C C . PRO A 1 89 ? 30.839 -19.673 -17.446 1.00 49.97 89 PRO A C 1
ATOM 665 O O . PRO A 1 89 ? 31.296 -20.595 -16.783 1.00 49.97 89 PRO A O 1
ATOM 668 N N . HIS A 1 90 ? 30.241 -18.635 -16.860 1.00 44.28 90 HIS A N 1
ATOM 669 C CA . HIS A 1 90 ? 29.896 -18.571 -15.424 1.00 44.28 90 HIS A CA 1
ATOM 670 C C . HIS A 1 90 ? 28.466 -18.004 -15.338 1.00 44.28 90 HIS A C 1
ATOM 672 O O . HIS A 1 90 ? 28.249 -16.830 -15.608 1.00 44.28 90 HIS A O 1
ATOM 678 N N . GLY A 1 91 ? 27.425 -18.842 -15.266 1.00 43.03 91 GLY A N 1
ATOM 679 C CA . GLY A 1 91 ? 26.904 -19.369 -13.996 1.00 43.03 91 GLY A CA 1
ATOM 680 C C . GLY A 1 91 ? 26.063 -18.270 -13.331 1.00 43.03 91 GLY A C 1
ATOM 681 O O . GLY A 1 91 ? 26.616 -17.382 -12.714 1.00 43.03 91 GLY A O 1
ATOM 682 N N . ALA A 1 92 ? 24.756 -18.116 -13.546 1.00 42.53 92 ALA A N 1
ATOM 683 C CA . ALA A 1 92 ? 23.657 -19.021 -13.195 1.00 42.53 92 ALA A CA 1
ATOM 684 C C . ALA A 1 92 ? 23.611 -19.474 -11.720 1.00 42.53 92 ALA A C 1
ATOM 686 O O . ALA A 1 92 ? 22.819 -20.358 -11.400 1.00 42.53 92 ALA A O 1
ATOM 687 N N . THR A 1 93 ? 24.375 -18.856 -10.814 1.00 39.56 93 THR A N 1
ATOM 688 C CA . THR A 1 93 ? 24.189 -19.036 -9.369 1.00 39.56 93 THR A CA 1
ATOM 689 C C . THR A 1 93 ? 23.811 -17.709 -8.722 1.00 39.56 93 THR A C 1
ATOM 691 O O . THR A 1 93 ? 24.413 -16.665 -8.956 1.00 39.56 93 THR A O 1
ATOM 694 N N . GLY A 1 94 ? 22.689 -17.741 -8.003 1.00 45.50 94 GLY A N 1
ATOM 695 C CA . GLY A 1 94 ? 22.091 -16.602 -7.322 1.00 45.50 94 GLY A CA 1
ATOM 696 C C . GLY A 1 94 ? 22.835 -16.278 -6.040 1.00 45.50 94 GLY A C 1
ATOM 697 O O . GLY A 1 94 ? 22.312 -16.512 -4.954 1.00 45.50 94 GLY A O 1
ATOM 698 N N . GLU A 1 95 ? 24.032 -15.733 -6.174 1.00 38.47 95 GLU A N 1
ATOM 699 C CA . GLU A 1 95 ? 24.778 -15.179 -5.057 1.00 38.47 95 GLU A CA 1
ATOM 700 C C . GLU A 1 95 ? 25.050 -13.695 -5.297 1.00 38.47 95 GLU A C 1
ATOM 702 O O . GLU A 1 95 ? 25.474 -13.261 -6.366 1.00 38.47 95 GLU A O 1
ATOM 707 N N . GLU A 1 96 ? 24.655 -12.925 -4.286 1.00 50.88 96 GLU A N 1
ATOM 708 C CA . GLU A 1 96 ? 24.691 -11.474 -4.135 1.00 50.88 96 GLU A CA 1
ATOM 709 C C . GLU A 1 96 ? 26.147 -10.986 -4.081 1.00 50.88 96 GLU A C 1
ATOM 711 O O . GLU A 1 96 ? 26.578 -10.372 -3.114 1.00 50.88 96 GLU A O 1
ATOM 716 N N . GLU A 1 97 ? 26.938 -11.281 -5.108 1.00 47.19 97 GLU A N 1
ATOM 717 C CA . GLU A 1 97 ? 28.243 -10.670 -5.283 1.00 47.19 97 GLU A CA 1
ATOM 718 C C . GLU A 1 97 ? 28.117 -9.516 -6.263 1.00 47.19 97 GLU A C 1
ATOM 720 O O . GLU A 1 97 ? 27.600 -9.634 -7.373 1.00 47.19 97 GLU A O 1
ATOM 725 N N . THR A 1 98 ? 28.581 -8.366 -5.793 1.00 49.47 98 THR A N 1
ATOM 726 C CA . THR A 1 98 ? 28.883 -7.148 -6.533 1.00 49.47 98 THR A CA 1
ATOM 727 C C . THR A 1 98 ? 29.580 -7.475 -7.852 1.00 49.47 98 THR A C 1
ATOM 729 O O . THR A 1 98 ? 30.807 -7.537 -7.927 1.00 49.47 98 THR A O 1
ATOM 732 N N . LEU A 1 99 ? 28.780 -7.720 -8.891 1.00 50.75 99 LEU A N 1
ATOM 733 C CA . LEU A 1 99 ? 29.252 -7.993 -10.236 1.00 50.75 99 LEU A CA 1
ATOM 734 C C . LEU A 1 99 ? 30.082 -6.795 -10.675 1.00 50.75 99 LEU A C 1
ATOM 736 O O . LEU A 1 99 ? 29.558 -5.703 -10.882 1.00 50.75 99 LEU A O 1
ATOM 740 N N . SER A 1 100 ? 31.388 -7.012 -10.797 1.00 51.09 100 SER A N 1
ATOM 741 C CA . SER A 1 100 ? 32.280 -6.125 -11.527 1.00 51.09 100 SER A CA 1
ATOM 742 C C . SER A 1 100 ? 31.607 -5.778 -12.860 1.00 51.09 100 SER A C 1
ATOM 744 O O . SER A 1 100 ? 31.442 -6.649 -13.718 1.00 51.09 100 SER A O 1
ATOM 746 N N . ASP A 1 101 ? 31.203 -4.512 -13.016 1.00 56.50 101 ASP A N 1
ATOM 747 C CA . ASP A 1 101 ? 30.441 -3.936 -14.145 1.00 56.50 101 ASP A CA 1
ATOM 748 C C . ASP A 1 101 ? 31.061 -4.193 -15.538 1.00 56.50 101 ASP A C 1
ATOM 750 O O . ASP A 1 101 ? 30.485 -3.849 -16.572 1.00 56.50 101 ASP A O 1
ATOM 754 N N . SER A 1 102 ? 32.253 -4.790 -15.581 1.00 59.81 102 SER A N 1
ATOM 755 C CA . SER A 1 102 ? 33.042 -5.030 -16.782 1.00 59.81 102 SER A CA 1
ATOM 756 C C . SER A 1 102 ? 32.567 -6.214 -17.636 1.00 59.81 102 SER A C 1
ATOM 758 O O . SER A 1 102 ? 32.764 -6.169 -18.847 1.00 59.81 102 SER A O 1
ATOM 760 N N . ASN A 1 103 ? 31.914 -7.232 -17.057 1.00 62.03 103 ASN A N 1
ATOM 761 C CA . ASN A 1 103 ? 31.517 -8.461 -17.775 1.00 62.03 103 ASN A CA 1
ATOM 762 C C . ASN A 1 103 ? 29.996 -8.661 -17.922 1.00 62.03 103 ASN A C 1
ATOM 764 O O . ASN A 1 103 ? 29.553 -9.690 -18.432 1.00 62.03 103 ASN A O 1
ATOM 768 N N . ALA A 1 104 ? 29.177 -7.705 -17.477 1.00 68.44 104 ALA A N 1
ATOM 769 C CA . ALA A 1 104 ? 27.728 -7.816 -17.609 1.00 68.44 104 ALA A CA 1
ATOM 770 C C . ALA A 1 104 ? 27.269 -7.567 -19.063 1.00 68.44 104 ALA A C 1
ATOM 772 O O . ALA A 1 104 ? 27.793 -6.666 -19.730 1.00 68.44 104 ALA A O 1
ATOM 773 N N . PRO A 1 105 ? 26.244 -8.292 -19.558 1.00 78.25 105 PRO A N 1
ATOM 774 C CA . PRO A 1 105 ? 25.674 -8.036 -20.875 1.00 78.25 105 PRO A CA 1
ATOM 775 C C . PRO A 1 105 ? 25.193 -6.586 -20.999 1.00 78.25 105 PRO A C 1
ATOM 777 O O . PRO A 1 105 ? 24.636 -6.028 -20.053 1.00 78.25 105 PRO A O 1
ATOM 780 N N . LEU A 1 106 ? 25.361 -5.986 -22.186 1.00 80.25 106 LEU A N 1
ATOM 781 C CA . LEU A 1 106 ? 25.080 -4.561 -22.443 1.00 80.25 106 LEU A CA 1
ATOM 782 C C . LEU A 1 106 ? 23.688 -4.117 -21.966 1.00 80.25 106 LEU A C 1
ATOM 784 O O . LEU A 1 106 ? 23.547 -3.030 -21.413 1.00 80.25 106 LEU A O 1
ATOM 788 N N . ILE A 1 107 ? 22.672 -4.96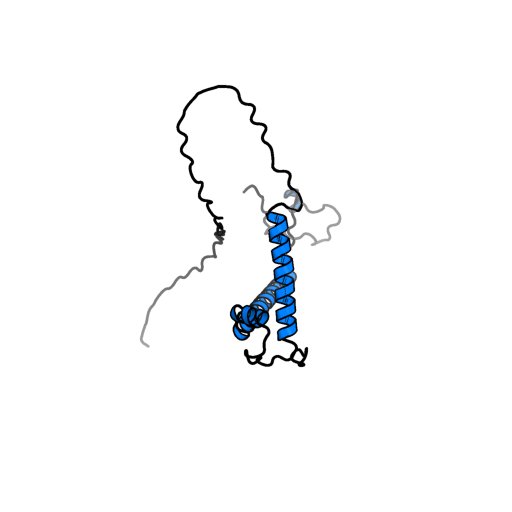8 -22.144 1.00 80.50 107 ILE A N 1
ATOM 789 C CA . ILE A 1 107 ? 21.294 -4.690 -21.715 1.00 80.50 107 ILE A CA 1
ATOM 790 C C . ILE A 1 107 ? 21.195 -4.662 -20.185 1.00 80.50 107 ILE A C 1
ATOM 792 O O . ILE A 1 107 ? 20.572 -3.763 -19.629 1.00 80.50 107 ILE A O 1
ATOM 796 N N . THR A 1 108 ? 21.838 -5.604 -19.492 1.00 81.56 108 THR A N 1
ATOM 797 C CA . THR A 1 108 ? 21.864 -5.632 -18.023 1.00 81.56 108 THR A CA 1
ATOM 798 C C . THR A 1 108 ? 22.638 -4.448 -17.461 1.00 81.56 108 THR A C 1
ATOM 800 O O . THR A 1 108 ? 22.173 -3.864 -16.489 1.00 81.56 108 THR A O 1
ATOM 803 N N . ARG A 1 109 ? 23.747 -4.039 -18.094 1.00 80.69 109 ARG A N 1
ATOM 804 C CA . ARG A 1 109 ? 24.498 -2.829 -17.712 1.00 80.69 109 ARG A CA 1
ATOM 805 C C . ARG A 1 109 ? 23.680 -1.554 -17.917 1.00 80.69 109 ARG A C 1
ATOM 807 O O . ARG A 1 109 ? 23.715 -0.641 -17.102 1.00 80.69 109 ARG A O 1
ATOM 814 N N . TYR A 1 110 ? 22.934 -1.483 -19.017 1.00 82.94 110 TYR A N 1
ATOM 815 C CA . TYR A 1 110 ? 22.025 -0.366 -19.249 1.00 82.94 110 TYR A CA 1
ATOM 816 C C . TYR A 1 110 ? 20.926 -0.338 -18.184 1.00 82.94 110 TYR A C 1
ATOM 818 O O . TYR A 1 110 ? 20.665 0.701 -17.590 1.00 82.94 110 TYR A O 1
ATOM 826 N N . LEU A 1 111 ? 20.327 -1.491 -17.883 1.00 82.06 111 LEU A N 1
ATOM 827 C CA . LEU A 1 111 ? 19.269 -1.584 -16.888 1.00 82.06 111 LEU A CA 1
ATOM 828 C C . LEU A 1 111 ? 19.776 -1.320 -15.461 1.00 82.06 111 LEU A C 1
ATOM 830 O O . LEU A 1 111 ? 19.052 -0.710 -14.680 1.00 82.06 111 LEU A O 1
ATOM 834 N N . SER A 1 112 ? 20.995 -1.744 -15.108 1.00 83.25 112 SER A N 1
ATOM 835 C CA . SER A 1 112 ? 21.580 -1.492 -13.784 1.00 83.25 112 SER A CA 1
ATOM 836 C C . SER A 1 112 ? 21.793 -0.003 -13.523 1.00 83.25 112 SER A C 1
ATOM 838 O O . SER A 1 112 ? 21.586 0.432 -12.396 1.00 83.25 112 SER A O 1
ATOM 840 N N . HIS A 1 113 ? 22.093 0.790 -14.557 1.00 83.94 113 HIS A N 1
ATOM 841 C CA . HIS A 1 113 ? 22.258 2.240 -14.433 1.00 83.94 113 HIS A CA 1
ATOM 842 C C . HIS A 1 113 ? 20.986 2.966 -13.961 1.00 83.94 113 HIS A C 1
ATOM 844 O O . HIS A 1 113 ? 21.074 3.961 -13.248 1.00 83.94 113 HIS A O 1
ATOM 850 N N . TYR A 1 114 ? 19.806 2.463 -14.334 1.00 86.62 114 TYR A N 1
ATOM 851 C CA . TYR A 1 114 ? 18.516 3.049 -13.942 1.00 86.62 114 TYR A CA 1
ATOM 852 C C . TYR A 1 114 ? 17.872 2.359 -12.738 1.00 86.62 114 TYR A C 1
ATOM 854 O O . TYR A 1 114 ? 16.817 2.795 -12.273 1.00 86.62 114 TYR A O 1
ATOM 862 N N . LYS A 1 115 ? 18.464 1.271 -12.234 1.00 86.06 115 LYS A N 1
ATOM 863 C CA . LYS A 1 115 ? 17.951 0.600 -11.041 1.00 86.06 115 LYS A CA 1
ATOM 864 C C . LYS A 1 115 ? 18.309 1.409 -9.789 1.00 86.06 115 LYS A C 1
ATOM 866 O O . LYS A 1 115 ? 19.420 1.928 -9.693 1.00 86.06 115 LYS A O 1
ATOM 871 N N . PRO A 1 116 ? 17.395 1.501 -8.806 1.00 85.62 116 PRO A N 1
ATOM 872 C CA . PRO A 1 116 ? 17.724 2.088 -7.513 1.00 85.62 116 PRO A CA 1
ATOM 873 C C . PRO A 1 116 ? 18.827 1.270 -6.829 1.00 85.62 116 PRO A C 1
ATOM 875 O O . PRO A 1 116 ? 18.929 0.056 -7.032 1.00 85.62 116 PRO A O 1
ATOM 878 N N . SER A 1 117 ? 19.645 1.925 -6.000 1.00 86.88 117 SER A N 1
ATOM 879 C CA . SER A 1 117 ? 20.680 1.231 -5.229 1.00 86.88 117 SER A CA 1
ATOM 880 C C . SER A 1 117 ? 20.045 0.168 -4.327 1.00 86.88 117 SER A C 1
ATOM 882 O O . SER A 1 117 ? 18.959 0.383 -3.777 1.00 86.88 117 SER A O 1
ATOM 884 N N . LEU A 1 118 ? 20.726 -0.967 -4.138 1.00 87.38 118 LEU A N 1
ATOM 885 C CA . LEU A 1 118 ? 20.218 -2.057 -3.293 1.00 87.38 118 LEU A CA 1
ATOM 886 C C . LEU A 1 118 ? 19.891 -1.580 -1.873 1.00 87.38 118 LEU A C 1
ATOM 888 O O . LEU A 1 118 ? 18.882 -1.986 -1.304 1.00 87.38 118 LEU A O 1
ATOM 892 N N . GLU A 1 119 ? 20.691 -0.664 -1.328 1.00 90.50 119 GLU A N 1
ATOM 893 C CA . GLU A 1 119 ? 20.455 -0.062 -0.016 1.00 90.50 119 GLU A CA 1
ATOM 894 C C . GLU A 1 119 ? 19.142 0.736 0.031 1.00 90.50 119 GLU A C 1
ATOM 896 O O . GLU A 1 119 ? 18.337 0.543 0.943 1.00 90.50 119 GLU A O 1
ATOM 901 N N . SER A 1 120 ? 18.872 1.577 -0.976 1.00 91.75 120 SER A N 1
ATOM 902 C CA . SER A 1 120 ? 17.624 2.353 -1.045 1.00 91.75 120 SER A CA 1
ATOM 903 C C . SER A 1 120 ? 16.391 1.457 -1.225 1.00 91.75 120 SER A C 1
ATOM 905 O O . SER A 1 120 ? 15.354 1.680 -0.593 1.00 91.75 120 SER A O 1
ATOM 907 N N . SER A 1 121 ? 16.515 0.385 -2.014 1.00 89.00 121 SER A N 1
ATOM 908 C CA . SER A 1 121 ? 15.451 -0.608 -2.197 1.00 89.00 121 SER A CA 1
ATOM 909 C C . SER A 1 121 ? 15.198 -1.419 -0.922 1.00 89.00 121 SER A C 1
ATOM 911 O O . SER A 1 121 ? 14.051 -1.718 -0.586 1.00 89.00 121 SER A O 1
ATOM 913 N N . ARG A 1 122 ? 16.256 -1.763 -0.180 1.00 95.69 122 ARG A N 1
ATOM 914 C CA . ARG A 1 122 ? 16.145 -2.458 1.109 1.00 95.69 122 ARG A CA 1
ATOM 915 C C . ARG A 1 122 ? 15.487 -1.558 2.150 1.00 95.69 122 ARG A C 1
ATOM 917 O O . ARG A 1 122 ? 14.579 -2.003 2.845 1.00 95.69 122 ARG A O 1
ATOM 924 N N . ARG A 1 123 ? 15.886 -0.284 2.217 1.00 95.44 123 ARG A N 1
ATOM 925 C CA . ARG A 1 123 ? 15.298 0.703 3.130 1.00 95.44 123 ARG A CA 1
ATOM 926 C C . ARG A 1 123 ? 13.797 0.879 2.897 1.00 95.44 123 ARG A C 1
ATOM 928 O O . ARG A 1 123 ? 13.027 0.774 3.843 1.00 95.44 123 ARG A O 1
ATOM 935 N N . THR A 1 124 ? 13.383 1.095 1.651 1.00 95.12 124 THR A N 1
ATOM 936 C CA . THR A 1 124 ? 11.958 1.242 1.301 1.00 95.12 124 THR A CA 1
ATOM 937 C C . THR A 1 124 ? 11.157 -0.019 1.627 1.00 95.12 124 THR A C 1
ATOM 939 O O . THR A 1 124 ? 10.080 0.078 2.209 1.00 95.12 124 THR A O 1
ATOM 942 N N . SER A 1 125 ? 11.719 -1.204 1.369 1.00 96.00 125 SER A N 1
ATOM 943 C CA . SER A 1 125 ? 11.088 -2.481 1.737 1.00 96.00 125 SER A CA 1
ATOM 944 C C . SER A 1 125 ? 10.888 -2.617 3.252 1.00 96.00 125 SER A C 1
ATOM 946 O O . SER A 1 125 ? 9.835 -3.066 3.699 1.00 96.00 125 SER A O 1
ATOM 948 N N . LEU A 1 126 ? 11.871 -2.198 4.056 1.00 97.81 126 LEU A N 1
ATOM 949 C CA . LEU A 1 126 ? 11.759 -2.194 5.5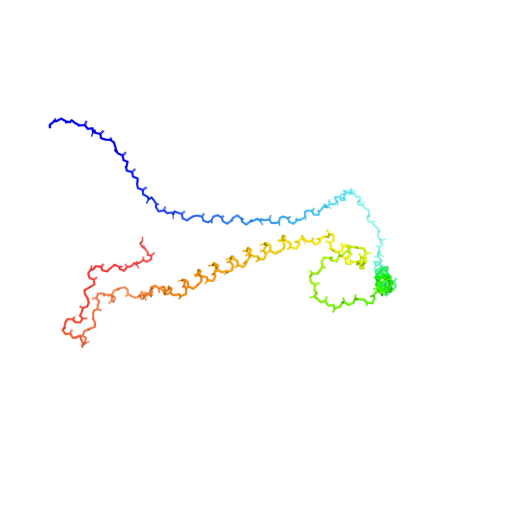18 1.00 97.81 126 LEU A CA 1
ATOM 950 C C . LEU A 1 126 ? 10.700 -1.200 6.011 1.00 97.81 126 LEU A C 1
ATOM 952 O O . LEU A 1 126 ? 9.906 -1.537 6.887 1.00 97.81 126 LEU A O 1
ATOM 956 N N . GLU A 1 127 ? 10.645 -0.004 5.424 1.00 97.94 127 GLU A N 1
ATOM 957 C CA . GLU A 1 127 ? 9.620 0.998 5.744 1.00 97.94 127 GLU A CA 1
ATOM 958 C C . GLU A 1 127 ? 8.202 0.500 5.403 1.00 97.94 127 GLU A C 1
ATOM 960 O O . GLU A 1 127 ? 7.243 0.792 6.120 1.00 97.94 127 GLU A O 1
ATOM 965 N N . GLU A 1 128 ? 8.042 -0.270 4.327 1.00 98.12 128 GLU A N 1
ATOM 966 C CA . GLU A 1 128 ? 6.763 -0.895 3.979 1.00 98.12 128 GLU A CA 1
ATOM 967 C C . GLU A 1 128 ? 6.377 -2.037 4.919 1.00 98.12 128 GLU A C 1
ATOM 969 O O . GLU A 1 128 ? 5.194 -2.184 5.241 1.00 98.12 128 GLU A O 1
ATOM 974 N N . LEU A 1 129 ? 7.350 -2.838 5.362 1.00 98.38 129 LEU A N 1
ATOM 975 C CA . LEU A 1 129 ? 7.120 -3.893 6.348 1.00 98.38 129 LEU A CA 1
ATOM 976 C C . LEU A 1 129 ? 6.624 -3.300 7.670 1.00 98.38 129 LEU A C 1
ATOM 978 O O . LEU A 1 129 ? 5.600 -3.748 8.176 1.00 98.38 129 LEU A O 1
ATOM 982 N N . ASP A 1 130 ? 7.264 -2.238 8.168 1.00 98.44 130 ASP A N 1
ATOM 983 C CA . ASP A 1 130 ? 6.844 -1.533 9.389 1.00 98.44 130 ASP A CA 1
ATOM 984 C C . ASP A 1 130 ? 5.408 -0.986 9.276 1.00 98.44 130 ASP A C 1
ATOM 986 O O . ASP A 1 130 ? 4.573 -1.206 10.156 1.00 98.44 130 ASP A O 1
ATOM 990 N N . LYS A 1 131 ? 5.062 -0.355 8.145 1.00 98.50 131 LYS A N 1
ATOM 991 C CA . LYS A 1 131 ? 3.691 0.135 7.900 1.00 98.50 131 LYS A CA 1
ATOM 992 C C . LYS A 1 131 ? 2.658 -0.992 7.893 1.00 98.50 131 LYS A C 1
ATOM 994 O O . LYS A 1 131 ? 1.558 -0.812 8.415 1.00 98.50 131 LYS A O 1
ATOM 999 N N . LYS A 1 132 ? 2.984 -2.138 7.289 1.00 98.31 132 LYS A N 1
ATOM 1000 C CA . LYS A 1 132 ? 2.087 -3.302 7.244 1.00 98.31 132 LYS A CA 1
ATOM 1001 C C . LYS A 1 132 ? 1.894 -3.910 8.629 1.00 98.31 132 LYS A C 1
ATOM 1003 O O . LYS A 1 132 ? 0.762 -4.253 8.955 1.00 98.31 132 LYS A O 1
ATOM 1008 N N . THR A 1 133 ? 2.952 -3.982 9.436 1.00 98.50 133 THR A N 1
ATOM 1009 C CA . THR A 1 133 ? 2.873 -4.441 10.828 1.00 98.50 133 THR A CA 1
ATOM 1010 C C . THR A 1 133 ? 1.930 -3.559 11.640 1.00 98.50 133 THR A C 1
ATOM 1012 O O . THR A 1 133 ? 0.970 -4.075 12.202 1.00 98.50 133 THR A O 1
ATOM 1015 N N . ARG A 1 134 ? 2.101 -2.231 11.601 1.00 97.81 134 ARG A N 1
ATOM 1016 C CA . ARG A 1 134 ? 1.210 -1.299 12.323 1.00 97.81 134 ARG A CA 1
ATOM 1017 C C . ARG A 1 134 ? -0.247 -1.419 11.891 1.00 97.81 134 ARG A C 1
ATOM 1019 O O . ARG A 1 134 ? -1.142 -1.465 12.719 1.00 97.81 134 ARG A O 1
ATOM 1026 N N . ASN A 1 135 ? -0.493 -1.531 10.587 1.00 97.94 135 ASN A N 1
ATOM 1027 C CA . ASN A 1 135 ? -1.853 -1.683 10.071 1.00 97.94 135 ASN A CA 1
ATOM 1028 C C . ASN A 1 135 ? -2.482 -3.030 10.484 1.00 97.94 135 ASN A C 1
ATOM 1030 O O . ASN A 1 135 ? -3.688 -3.122 10.705 1.00 97.94 135 ASN A O 1
ATOM 1034 N N . ALA A 1 136 ? -1.676 -4.090 10.603 1.00 97.69 136 ALA A N 1
ATOM 1035 C CA . ALA A 1 136 ? -2.139 -5.372 11.122 1.00 97.69 136 ALA A CA 1
ATOM 1036 C C . ALA A 1 136 ? -2.481 -5.289 12.619 1.00 97.69 136 ALA A C 1
ATOM 1038 O O . ALA A 1 136 ? -3.520 -5.808 13.020 1.00 97.69 136 ALA A O 1
ATOM 1039 N N . GLU A 1 137 ? -1.660 -4.604 13.417 1.00 96.81 137 GLU A N 1
ATOM 1040 C CA . GLU A 1 137 ? -1.922 -4.346 14.840 1.00 96.81 137 GLU A CA 1
ATOM 1041 C C . GLU A 1 137 ? -3.201 -3.523 15.040 1.00 96.81 137 GLU A C 1
ATOM 1043 O O . GLU A 1 137 ? -4.075 -3.925 15.808 1.00 96.81 137 GLU A O 1
ATOM 1048 N N . ASP A 1 138 ? -3.369 -2.437 14.281 1.00 96.00 138 ASP A N 1
ATOM 1049 C CA . ASP A 1 138 ? -4.587 -1.620 14.306 1.00 96.00 138 ASP A CA 1
ATOM 1050 C C . ASP A 1 138 ? -5.814 -2.464 13.949 1.00 96.00 138 ASP A C 1
ATOM 1052 O O . ASP A 1 138 ? -6.858 -2.396 14.601 1.00 96.00 138 ASP A O 1
ATOM 1056 N N . ARG A 1 139 ? -5.697 -3.316 12.925 1.00 93.62 139 ARG A N 1
ATOM 1057 C CA . ARG A 1 139 ? -6.790 -4.198 12.518 1.00 93.62 139 ARG A CA 1
ATOM 1058 C C . ARG A 1 139 ? -7.140 -5.220 13.596 1.00 93.62 139 ARG A C 1
ATOM 1060 O O . ARG A 1 139 ? -8.327 -5.470 13.779 1.00 93.62 139 ARG A O 1
ATOM 1067 N N . LEU A 1 140 ? -6.159 -5.793 14.293 1.00 94.94 140 LEU A N 1
ATOM 1068 C CA . LEU A 1 140 ? -6.413 -6.694 15.421 1.00 94.94 140 LEU A CA 1
ATOM 1069 C C . LEU A 1 140 ? -7.148 -5.960 16.548 1.00 94.94 140 LEU A C 1
ATOM 1071 O O . LEU A 1 140 ? -8.171 -6.449 17.023 1.00 94.94 140 LEU A O 1
ATOM 1075 N N . LEU A 1 141 ? -6.716 -4.740 16.879 1.00 92.62 141 LEU A N 1
ATOM 1076 C CA . LEU A 1 141 ? -7.361 -3.912 17.900 1.00 92.62 141 LEU A CA 1
ATOM 1077 C C . LEU A 1 141 ? -8.840 -3.636 17.576 1.00 92.62 141 LEU A C 1
ATOM 1079 O O . LEU A 1 141 ? -9.701 -3.718 18.450 1.00 92.62 141 LEU A O 1
ATOM 1083 N N . PHE A 1 142 ? -9.156 -3.336 16.314 1.00 90.44 142 PHE A N 1
ATOM 1084 C CA . PHE A 1 142 ? -10.540 -3.095 15.893 1.00 90.44 142 PHE A CA 1
ATOM 1085 C C . PHE A 1 142 ? -11.361 -4.370 15.682 1.00 90.44 142 PHE A C 1
ATOM 1087 O O . PHE A 1 142 ? -12.586 -4.302 15.719 1.00 90.44 142 PHE A O 1
ATOM 1094 N N . GLN A 1 143 ? -10.724 -5.518 15.449 1.00 88.81 143 GLN A N 1
ATOM 1095 C CA . GLN A 1 143 ? -11.421 -6.804 15.360 1.00 88.81 143 GLN A CA 1
ATOM 1096 C C . GLN A 1 143 ? -11.890 -7.295 16.729 1.00 88.81 143 GLN A C 1
ATOM 1098 O O . GLN A 1 143 ? -12.971 -7.871 16.821 1.00 88.81 143 GLN A O 1
ATOM 1103 N N . GLU A 1 144 ? -11.108 -7.050 17.779 1.00 84.31 144 GLU A N 1
ATOM 1104 C CA . GLU A 1 144 ? -11.495 -7.370 19.157 1.00 84.31 144 GLU A CA 1
ATOM 1105 C C . GLU A 1 144 ? -12.526 -6.381 19.720 1.00 84.31 144 GLU A C 1
ATOM 1107 O O . GLU A 1 144 ? -13.313 -6.726 20.603 1.00 84.31 144 GLU A O 1
ATOM 1112 N N . ALA A 1 145 ? -12.561 -5.155 19.195 1.00 85.44 145 ALA A N 1
ATOM 1113 C CA . ALA A 1 145 ? -13.556 -4.163 19.567 1.00 85.44 145 ALA A CA 1
ATOM 1114 C C . ALA A 1 145 ? -14.919 -4.477 18.922 1.00 85.44 145 ALA A C 1
ATOM 1116 O O . ALA A 1 145 ? -15.240 -4.012 17.826 1.00 85.44 145 ALA A O 1
ATOM 1117 N N . GLU A 1 146 ? -15.769 -5.229 19.623 1.00 79.81 146 GLU A N 1
ATOM 1118 C CA . GLU A 1 146 ? -17.174 -5.350 19.238 1.00 79.81 146 GLU A CA 1
ATOM 1119 C C . GLU A 1 146 ? -17.858 -3.978 19.367 1.00 79.81 146 GLU A C 1
ATOM 1121 O O . GLU A 1 146 ? -17.822 -3.323 20.415 1.00 79.81 146 GLU A O 1
ATOM 1126 N N . ARG A 1 147 ? -18.490 -3.506 18.284 1.00 80.88 147 ARG A N 1
ATOM 1127 C CA . ARG A 1 147 ? -19.332 -2.307 18.354 1.00 80.88 147 ARG A CA 1
ATOM 1128 C C . ARG A 1 147 ? -20.477 -2.609 19.325 1.00 80.88 147 ARG A C 1
ATOM 1130 O O . ARG A 1 147 ? -21.150 -3.616 19.116 1.00 80.88 147 ARG A O 1
ATOM 1137 N N . PRO A 1 148 ? -20.770 -1.742 20.315 1.00 81.38 148 PRO A N 1
ATOM 1138 C CA . PRO A 1 148 ? -21.892 -1.981 21.212 1.00 81.38 148 PRO A CA 1
ATOM 1139 C C . PRO A 1 148 ? -23.167 -2.200 20.383 1.00 81.38 148 PRO A C 1
ATOM 1141 O O . PRO A 1 148 ? -23.443 -1.389 19.484 1.00 81.38 148 PRO A O 1
ATOM 1144 N N . PRO A 1 149 ? -23.918 -3.290 20.628 1.00 83.38 149 PRO A N 1
ATOM 1145 C CA . PRO A 1 149 ? -25.091 -3.616 19.835 1.00 83.38 149 PRO A CA 1
ATOM 1146 C C . PRO A 1 149 ? -26.110 -2.482 19.953 1.00 83.38 149 PRO A C 1
ATOM 1148 O O . PRO A 1 149 ? -26.558 -2.122 21.040 1.00 83.38 149 PRO A O 1
ATOM 1151 N N . VAL A 1 150 ? -26.464 -1.885 18.814 1.00 85.62 150 VAL A N 1
ATOM 1152 C CA . VAL A 1 150 ? -27.484 -0.835 18.757 1.00 85.62 150 VAL A CA 1
ATOM 1153 C C . VAL A 1 150 ? -28.829 -1.498 18.504 1.00 85.62 150 VAL A C 1
ATOM 1155 O O . VAL A 1 150 ? -29.138 -1.885 17.376 1.00 85.62 150 VAL A O 1
ATOM 1158 N N . HIS A 1 151 ? -29.649 -1.603 19.546 1.00 85.00 151 HIS A N 1
ATOM 1159 C CA . HIS A 1 151 ? -31.035 -2.030 19.403 1.00 85.00 151 HIS A CA 1
ATOM 1160 C C . HIS A 1 151 ? -31.879 -0.872 18.867 1.00 85.00 151 HIS A C 1
ATOM 1162 O O . HIS A 1 151 ? -32.101 0.126 19.550 1.00 85.00 151 HIS A O 1
ATOM 1168 N N . ARG A 1 152 ? -32.341 -1.000 17.619 1.00 85.56 152 ARG A N 1
ATOM 1169 C CA . ARG A 1 152 ? -33.300 -0.066 17.022 1.00 85.56 152 ARG A CA 1
ATOM 1170 C C . ARG A 1 152 ? -34.705 -0.517 17.385 1.00 85.56 152 ARG A C 1
ATOM 1172 O O . ARG A 1 152 ? -35.156 -1.566 16.931 1.00 85.56 152 ARG A O 1
ATOM 1179 N N . LEU A 1 153 ? -35.383 0.270 18.209 1.00 84.12 153 LEU A N 1
ATOM 1180 C CA . LEU A 1 153 ? -36.784 0.041 18.530 1.00 84.12 153 LEU A CA 1
ATOM 1181 C C . LEU A 1 153 ? -37.642 0.639 17.413 1.00 84.12 153 LEU A C 1
ATOM 1183 O O . LEU A 1 153 ? -37.571 1.836 17.155 1.00 84.12 153 LEU A O 1
ATOM 1187 N N . THR A 1 154 ? -38.466 -0.183 16.761 1.00 85.19 154 THR A N 1
ATOM 1188 C CA . THR A 1 154 ? -39.473 0.302 15.798 1.00 85.19 154 THR A CA 1
ATOM 1189 C C . THR A 1 154 ? -40.539 1.151 16.489 1.00 85.19 154 THR A C 1
ATOM 1191 O O . THR A 1 154 ? -41.081 2.073 15.889 1.00 85.19 154 THR A O 1
ATOM 1194 N N . TYR A 1 155 ? -40.829 0.854 17.757 1.00 85.00 155 TYR A N 1
ATOM 1195 C CA . TYR A 1 155 ? -41.793 1.588 18.565 1.00 85.00 155 TYR A CA 1
ATOM 1196 C C . TYR A 1 155 ? -41.160 1.964 19.915 1.00 85.00 155 TYR A C 1
ATOM 1198 O O . TYR A 1 155 ? -40.961 1.081 20.755 1.00 85.00 155 TYR A O 1
ATOM 1206 N N . PRO A 1 156 ? -40.828 3.249 20.145 1.00 83.88 156 PRO A N 1
ATOM 12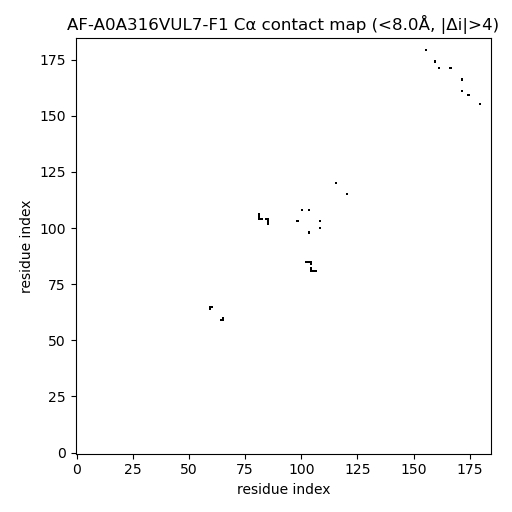07 C CA . PRO A 1 156 ? -40.149 3.680 21.367 1.00 83.88 156 PRO A CA 1
ATOM 1208 C C . PRO A 1 156 ? -41.029 3.523 22.613 1.00 83.88 156 PRO A C 1
ATOM 1210 O O . PRO A 1 156 ? -40.506 3.272 23.690 1.00 83.88 156 PRO A O 1
ATOM 1213 N N . GLY A 1 157 ? -42.359 3.568 22.472 1.00 82.69 157 GLY A N 1
ATOM 1214 C CA . GLY A 1 157 ? -43.283 3.397 23.598 1.00 82.69 157 GLY A CA 1
ATOM 1215 C C . GLY A 1 157 ? -43.296 1.988 24.205 1.00 82.69 157 GLY A C 1
ATOM 1216 O O . GLY A 1 157 ? -43.817 1.814 25.294 1.00 82.69 157 GLY A O 1
ATOM 1217 N N . VAL A 1 158 ? -42.711 0.974 23.551 1.00 82.94 158 VAL A N 1
ATOM 1218 C CA . VAL A 1 158 ? -42.569 -0.374 24.142 1.00 82.94 158 VAL A CA 1
ATOM 1219 C C . VAL A 1 158 ? -41.521 -0.367 25.257 1.00 82.94 158 VAL A C 1
ATOM 1221 O O . VAL A 1 158 ? -41.538 -1.250 26.104 1.00 82.94 158 VAL A O 1
ATOM 1224 N N . PHE A 1 159 ? -40.643 0.638 25.299 1.00 83.19 159 PHE A N 1
ATOM 1225 C CA . PHE A 1 159 ? -39.587 0.731 26.301 1.00 83.19 159 PHE A CA 1
ATOM 1226 C C . PHE A 1 159 ? -40.126 0.834 27.739 1.00 83.19 159 PHE A C 1
ATOM 1228 O O . PHE A 1 159 ? -39.578 0.203 28.639 1.00 83.19 159 PHE A O 1
ATOM 1235 N N . ASP A 1 160 ? -41.246 1.537 27.931 1.00 83.44 160 ASP A N 1
ATOM 1236 C CA . ASP A 1 160 ? -41.906 1.679 29.238 1.00 83.44 160 ASP A CA 1
ATOM 1237 C C . ASP A 1 160 ? -42.889 0.531 29.538 1.00 83.44 160 ASP A C 1
ATOM 1239 O O . ASP A 1 160 ? -43.387 0.387 30.657 1.00 83.44 160 ASP A O 1
ATOM 1243 N N . HIS A 1 161 ? -43.191 -0.305 28.541 1.00 84.81 161 HIS A N 1
ATOM 1244 C CA . HIS A 1 161 ? -44.162 -1.384 28.662 1.00 84.81 161 HIS A CA 1
ATOM 1245 C C . HIS A 1 161 ? -43.470 -2.704 29.013 1.00 84.81 161 HIS A C 1
ATOM 1247 O O . HIS A 1 161 ? -42.795 -3.324 28.193 1.00 84.81 161 HIS A O 1
ATOM 1253 N N . SER A 1 162 ? -43.710 -3.194 30.230 1.00 82.50 162 SER A N 1
ATOM 1254 C CA . SER A 1 162 ? -43.339 -4.561 30.611 1.00 82.50 162 SER A CA 1
ATOM 1255 C C . SER A 1 162 ? -44.394 -5.579 30.153 1.00 82.50 162 SER A C 1
ATOM 1257 O O . SER A 1 162 ? -45.578 -5.263 30.017 1.00 82.50 162 SER A O 1
ATOM 1259 N N . SER A 1 163 ? -43.970 -6.823 29.899 1.00 82.69 163 SER A N 1
ATOM 1260 C CA . SER A 1 163 ? -44.898 -7.917 29.580 1.00 82.69 163 SER A CA 1
ATOM 1261 C C . SER A 1 163 ? -45.844 -8.171 30.760 1.00 82.69 163 SER A C 1
ATOM 1263 O O . SER A 1 163 ? -45.366 -8.487 31.842 1.00 82.69 163 SER A O 1
ATOM 1265 N N . PRO A 1 164 ? -47.174 -8.163 30.587 1.00 82.50 164 PRO A N 1
ATOM 1266 C CA . PRO A 1 164 ? -48.098 -8.380 31.702 1.00 82.50 164 PRO A CA 1
ATOM 1267 C C . PRO A 1 164 ? -48.086 -9.816 32.256 1.00 82.50 164 PRO A C 1
ATOM 1269 O O . PRO A 1 164 ? -48.655 -10.074 33.314 1.00 82.50 164 PRO A O 1
ATOM 1272 N N . HIS A 1 165 ? -47.453 -10.769 31.563 1.00 87.44 165 HIS A N 1
ATOM 1273 C CA . HIS A 1 165 ? -47.473 -12.182 31.937 1.00 87.44 165 HIS A CA 1
ATOM 1274 C C . HIS A 1 165 ? -46.080 -12.696 32.312 1.00 87.44 165 HIS A C 1
ATOM 1276 O O . HIS A 1 165 ? -45.111 -12.472 31.587 1.00 87.44 165 HIS A O 1
ATOM 1282 N N . ARG A 1 166 ? -46.027 -13.476 33.404 1.00 83.25 166 ARG A N 1
ATOM 1283 C CA . ARG A 1 166 ? -44.861 -14.256 33.865 1.00 83.25 166 ARG A CA 1
ATOM 1284 C C . ARG A 1 166 ? -43.591 -13.440 34.168 1.00 83.25 166 ARG A C 1
ATOM 1286 O O . ARG A 1 166 ? -42.491 -13.943 33.962 1.00 83.25 166 ARG A O 1
ATOM 1293 N N . ILE A 1 167 ? -43.715 -12.224 34.705 1.00 87.12 167 ILE A N 1
ATOM 1294 C CA . ILE A 1 167 ? -42.551 -11.521 35.266 1.00 87.12 167 ILE A CA 1
ATOM 1295 C C . ILE A 1 167 ? -42.275 -12.083 36.675 1.00 87.12 167 ILE A C 1
ATOM 1297 O O . ILE A 1 167 ? -43.185 -12.069 37.508 1.00 87.12 167 ILE A O 1
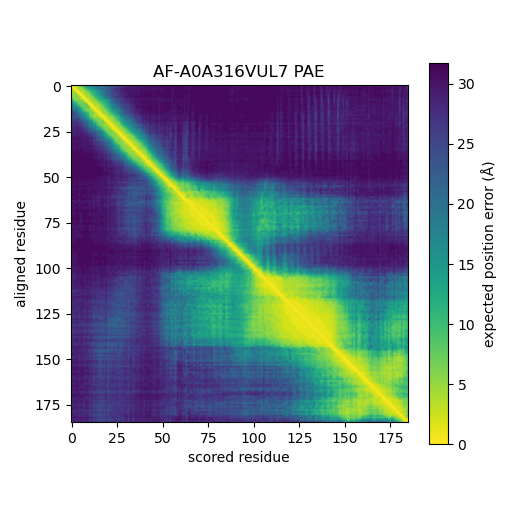ATOM 1301 N N . PRO A 1 168 ? -41.065 -12.592 36.975 1.00 88.94 168 PRO A N 1
ATOM 1302 C CA . PRO A 1 168 ? -40.704 -12.952 38.342 1.00 88.94 168 PRO A CA 1
ATOM 1303 C C . PRO A 1 168 ? -40.647 -11.699 39.228 1.00 88.94 168 PRO A C 1
ATOM 1305 O O . PRO A 1 168 ? -40.367 -10.596 38.755 1.00 88.94 168 PRO A O 1
ATOM 1308 N N . LEU A 1 169 ? -40.883 -11.860 40.531 1.00 86.38 169 LEU A N 1
ATOM 1309 C CA . LEU A 1 169 ? -40.748 -10.762 41.492 1.00 86.38 169 LEU A CA 1
ATOM 1310 C C . LEU A 1 169 ? -39.316 -10.198 41.426 1.00 86.38 169 LEU A C 1
ATOM 1312 O O . LEU A 1 169 ? -38.354 -10.950 41.556 1.00 86.38 169 LEU A O 1
ATOM 1316 N N . GLY A 1 170 ? -39.181 -8.891 41.181 1.00 86.31 170 GLY A N 1
ATOM 1317 C CA . GLY A 1 170 ? -37.882 -8.223 41.006 1.00 86.31 170 GLY A CA 1
ATOM 1318 C C . GLY A 1 170 ? -37.244 -8.358 39.614 1.00 86.31 170 GLY A C 1
ATOM 1319 O O . GLY A 1 170 ? -36.123 -7.902 39.428 1.00 86.31 170 GLY A O 1
ATOM 1320 N N . GLY A 1 171 ? -37.929 -8.956 38.631 1.00 82.94 171 GLY A N 1
ATOM 1321 C CA . GLY A 1 171 ? -37.429 -9.089 37.253 1.00 82.94 171 GLY A CA 1
ATOM 1322 C C . GLY A 1 171 ? -37.587 -7.838 36.381 1.00 82.94 171 GLY A C 1
ATOM 1323 O O . GLY A 1 171 ? -37.102 -7.814 35.252 1.00 82.94 171 GLY A O 1
ATOM 1324 N N . SER A 1 172 ? -38.276 -6.807 36.873 1.00 84.94 172 SER A N 1
ATOM 1325 C CA . SER A 1 172 ? -38.377 -5.516 36.193 1.00 84.94 172 SER A CA 1
ATOM 1326 C C . SER A 1 172 ? -37.069 -4.743 36.344 1.00 84.94 172 SER A C 1
ATOM 1328 O O . SER A 1 172 ? -36.652 -4.444 37.463 1.00 84.94 172 SER A O 1
ATOM 1330 N N . VAL A 1 173 ? -36.442 -4.397 35.224 1.00 84.50 173 VAL A N 1
ATOM 1331 C CA . VAL A 1 173 ? -35.271 -3.515 35.193 1.00 84.50 173 VAL A CA 1
ATOM 1332 C C . VAL A 1 173 ? -35.744 -2.068 35.342 1.00 84.50 173 VAL A C 1
ATOM 1334 O O . VAL A 1 173 ? -36.672 -1.655 34.651 1.00 84.50 173 VAL A O 1
ATOM 1337 N N . ASP A 1 174 ? -35.124 -1.303 36.242 1.00 85.94 174 ASP A N 1
ATOM 1338 C CA . ASP A 1 174 ? -35.369 0.138 36.347 1.00 85.94 174 ASP A CA 1
ATOM 1339 C C . ASP A 1 174 ? -34.789 0.849 35.117 1.00 85.94 174 ASP A C 1
ATOM 1341 O O . ASP A 1 174 ? -33.579 0.844 34.883 1.00 85.94 174 ASP A O 1
ATOM 1345 N N . VAL A 1 175 ? -35.673 1.446 34.322 1.00 86.50 175 VAL A N 1
ATOM 1346 C CA . VAL A 1 175 ? -35.337 2.162 33.087 1.00 86.50 175 VAL A CA 1
ATOM 1347 C C . VAL A 1 175 ? -35.428 3.686 33.233 1.00 86.50 175 VAL A C 1
ATOM 1349 O O . VAL A 1 175 ? -35.248 4.402 32.251 1.00 86.50 175 VAL A O 1
ATOM 1352 N N . SER A 1 176 ? -35.629 4.209 34.450 1.00 86.50 176 SER A N 1
ATOM 1353 C CA . SER A 1 176 ? -35.832 5.647 34.719 1.00 86.50 176 SER A CA 1
ATOM 1354 C C . SER A 1 176 ? -34.696 6.565 34.240 1.00 86.50 176 SER A C 1
ATOM 1356 O O . SER A 1 176 ? -34.930 7.728 33.912 1.00 86.50 176 SER A O 1
ATOM 1358 N N . ASN A 1 177 ? -33.468 6.046 34.158 1.00 85.44 177 ASN A N 1
ATOM 1359 C CA . ASN A 1 177 ? -32.282 6.795 33.726 1.00 85.44 177 ASN A CA 1
ATOM 1360 C C . ASN A 1 177 ? -31.911 6.589 32.245 1.00 85.44 177 ASN A C 1
ATOM 1362 O O . ASN A 1 177 ? -30.899 7.126 31.786 1.00 85.44 177 ASN A O 1
ATOM 1366 N N . VAL A 1 178 ? -32.694 5.821 31.482 1.00 84.44 178 VAL A N 1
ATOM 1367 C CA . VAL A 1 178 ? -32.407 5.532 30.071 1.00 84.44 178 VAL A CA 1
ATOM 1368 C C . VAL A 1 178 ? -33.227 6.458 29.173 1.00 84.44 178 VAL A C 1
ATOM 1370 O O . VAL A 1 178 ? -34.449 6.491 29.247 1.00 84.44 178 VAL A O 1
ATOM 1373 N N . LYS A 1 179 ? -32.557 7.210 28.291 1.00 84.69 179 LYS A N 1
ATOM 1374 C CA . LYS A 1 179 ? -33.208 8.059 27.280 1.00 84.69 179 LYS A CA 1
ATOM 1375 C C . LYS A 1 179 ? -33.062 7.448 25.892 1.00 84.69 179 LYS A C 1
ATOM 1377 O O . LYS A 1 179 ? -31.944 7.265 25.408 1.00 84.69 179 LYS A O 1
ATOM 1382 N N . VAL A 1 180 ? -34.190 7.178 25.241 1.00 83.56 180 VAL A N 1
ATOM 1383 C CA . VAL A 1 180 ? -34.233 6.777 23.830 1.00 83.56 180 VAL A CA 1
ATOM 1384 C C . VAL A 1 180 ? -33.993 8.016 22.967 1.00 83.56 180 VAL A C 1
ATOM 1386 O O . VAL A 1 180 ? -34.650 9.036 23.150 1.00 83.56 180 VAL A O 1
ATOM 1389 N N . LYS A 1 181 ? -33.036 7.942 22.038 1.00 81.25 181 LYS A N 1
ATOM 1390 C CA . LYS A 1 181 ? -32.788 9.008 21.059 1.00 81.25 181 LYS A CA 1
ATOM 1391 C C . LYS A 1 181 ? -33.747 8.848 19.880 1.00 81.25 181 LYS A C 1
ATOM 1393 O O . LYS A 1 181 ? -33.787 7.776 19.279 1.00 81.25 181 LYS A O 1
ATOM 1398 N N . THR A 1 182 ? -34.484 9.900 19.554 1.00 80.94 182 THR A N 1
ATOM 1399 C CA . THR A 1 182 ? -35.341 10.008 18.366 1.00 80.94 182 THR A CA 1
ATOM 1400 C C . THR A 1 182 ? -34.604 10.777 17.264 1.00 80.94 182 THR A C 1
ATOM 1402 O O . THR A 1 182 ? -33.741 11.596 17.549 1.00 80.94 182 THR A O 1
ATOM 1405 N N . GLU A 1 183 ? -34.889 10.487 15.992 1.00 72.00 183 GLU A N 1
ATOM 1406 C CA . GLU A 1 183 ? -34.181 11.100 14.847 1.00 72.00 183 GLU A CA 1
ATOM 1407 C C . GLU A 1 183 ? -34.668 12.525 14.505 1.00 72.00 183 GLU A C 1
ATOM 1409 O O . GLU A 1 183 ? -34.065 13.195 13.672 1.00 72.00 183 GLU A O 1
ATOM 1414 N N . TYR A 1 184 ? -35.763 12.976 15.127 1.00 66.25 184 TYR A N 1
ATOM 1415 C CA . TYR A 1 184 ? -36.480 14.213 14.789 1.00 66.25 184 TYR A CA 1
ATOM 1416 C C . TYR A 1 184 ? -36.325 15.352 15.821 1.00 66.25 184 TYR A C 1
ATOM 1418 O O . TYR A 1 184 ? -36.988 16.377 15.676 1.00 66.25 184 TYR A O 1
ATOM 1426 N N . GLU A 1 185 ? -35.458 15.196 16.825 1.00 48.09 185 GLU A N 1
ATOM 1427 C CA . GLU A 1 185 ? -35.018 16.250 17.766 1.00 48.09 185 GLU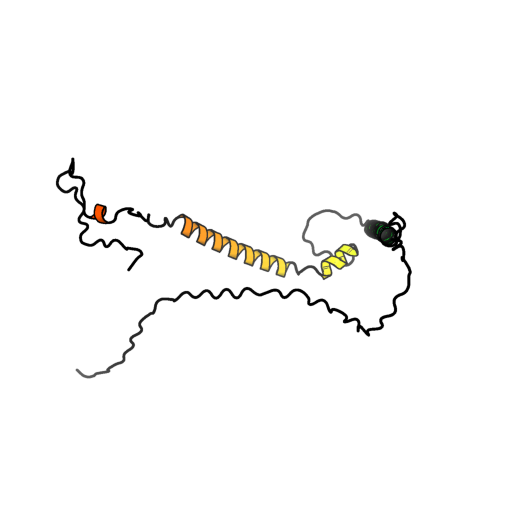 A CA 1
ATOM 1428 C C . GLU A 1 185 ? -33.492 16.399 17.726 1.00 48.09 185 GLU A C 1
ATOM 1430 O O . GLU A 1 185 ? -33.014 17.553 17.817 1.00 48.09 185 GLU A O 1
#

Secondary structure (DSSP, 8-state):
-----------------------------------------------------------TTSHHHHHHHHHHHHHHHHHHHHHHHT--------------TTSS-HHHHHHHHHSPPHHHHHHHHHHHHHHHHHHHHHHHHHHH-PPPP----S-GGGTT---SS-PPTT-----TT--PPPTT-

pLDDT: mean 71.91, std 18.72, range [35.03, 98.5]

Foldseek 3Di:
DDDDDDDDDDDDDDDDDDDDPPPPPPPPDPDDDDDDDDDDDDDDDDDDDPPPPPDPPPDCPPPVNVVVVVVVVVVVVLVVVLVVVLPDPDDDDPDPDPPPLPRDRPVVNVVVVPDDDPVVVVVVVVVVVVVVVVVVVVVVVVVVDDDPDDDDDPDPVCVPPDDPPDQPVVNDDDCVPPDDDDPPD

Solvent-accessible surface area (backbone atoms only — not comparable to full-atom values): 13111 Å² total; per-residue (Å²): 133,89,80,91,87,80,88,81,90,78,91,76,88,82,77,81,87,82,86,76,87,78,80,80,75,79,78,79,79,73,81,84,76,84,78,79,80,76,83,84,79,91,76,96,75,91,75,95,72,89,75,77,82,77,70,77,82,88,49,82,79,34,70,66,48,48,52,51,51,51,49,53,53,50,50,50,50,52,50,50,50,49,55,62,77,52,73,61,98,70,75,100,62,98,64,98,62,87,70,66,82,86,77,55,47,70,67,58,52,56,52,54,73,76,48,78,54,69,67,60,53,50,50,52,53,51,55,50,50,55,53,50,50,52,52,51,51,53,48,51,56,55,67,73,51,72,73,80,85,80,84,81,66,94,55,71,74,53,76,84,53,74,72,95,68,89,67,57,91,86,63,73,76,89,57,90,88,64,80,86,87,66,96,88,120

Sequence (185 aa):
MASRVLLPHFLRARAAPTSLATLNTAARTLHASASRSAESSHGHAAADAAEEEQYPEEGFSAPFWRNGLLLVIGGVIVYRFSAAANRSPHGATGEEETLSDSNAPLITRYLSHYKPSLESSRRTSLEELDKKTRNAEDRLLFQEAERPPVHRLTYPGVFDHSSPHRIPLGGSVDVSNVKVKTEYE

Radius of gyration: 39.58 Å; Cα contacts (8 Å, |Δi|>4): 19; chains: 1; bounding box: 81×54×120 Å

InterPro domains:
  IPR034444 NADH-ubiquinone oxidoreductase 17.8kDa subunit [PTHR42100] (25-182)
  IPR060573 NADH-ubiquinone oxidoreductase 17.8kDa, helical domain [PF27975] (89-156)

Organism: NCBI:txid1522189